Protein AF-A0A835SBK9-F1 (afdb_monomer)

Sequence (233 aa):
MPTTASAAAAPVEAVPQEHPAHPPPFVVDDHWLPPNAKALVFDCDGTLLDSMCIHLEAWKATADKFGIQINAAGMVELAGKPVHELLDIFAARSGVEVTPELRQDFFNTKSKYYLDHAREVEVIDEVVEIVKTGAARGLPMAVASGGTRKHVMEGLTSTNLLSYFKAIVCGEDVPNGKPAPDAFLRAAEQLGVAPGDCVGYEDAALGMQAIRNAGYLAAVDVTQLPAYPHLKD

Solvent-accessible surface area (backbone atoms only — not comparable to full-atom values): 13334 Å² total; per-residue (Å²): 136,84,85,83,82,84,82,81,79,78,84,81,82,79,77,82,79,79,74,80,73,77,78,80,78,85,76,82,44,62,88,81,52,48,87,79,54,59,29,42,35,30,29,42,78,55,35,46,27,56,35,56,68,52,54,52,47,22,48,50,62,38,27,60,77,71,64,28,63,80,52,71,67,58,54,62,76,48,59,88,57,56,70,69,59,51,50,54,54,33,20,55,77,47,75,45,84,81,45,75,64,54,50,51,53,46,53,52,47,28,51,49,47,41,63,76,45,30,77,74,43,45,65,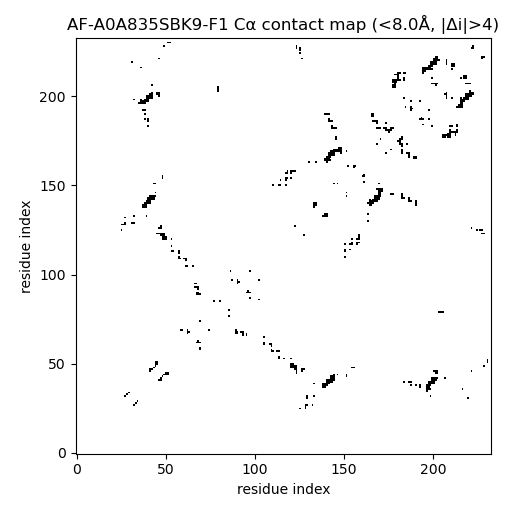32,65,69,50,48,50,45,52,52,52,37,51,75,72,67,38,52,27,24,32,34,30,78,48,52,59,69,57,54,53,45,43,26,52,64,62,68,50,50,86,68,42,83,37,80,32,27,37,84,78,36,96,45,61,67,48,42,26,47,38,53,46,53,30,27,57,71,69,72,46,60,40,61,36,23,35,28,38,23,62,48,72,46,48,42,43,9,30,54,68,39,44,33,62,40,62,43,61,50,68,75,42,95,81,50,88,70,89,78,132

Secondary structure (DSSP, 8-state):
----PPPPPPP-PPPP--PPPSPPPP---TTTS-TT--EEEE-SBTTTEE-HHHHHHHHHHHHHHTT----HHHHHHTTTS-HHHHHHHHHHHTT----HHHHHHHHHHHHHHHHHTTTSPEE-HHHHHHHHHHHHTT--EEEE-SS-HHHHHHHHHHTT-GGG-SEEE-GGG-SS-TTSSHHHHHHHHHHT--GGGEEEEESSHHHHHHHHHTT-SEEEEGGGSTTPPPPP-

Radius of gyration: 23.5 Å; Cα contacts (8 Å, |Δi|>4): 348; chains: 1; bounding box: 96×36×54 Å

Nearest PDB structures (foldseek):
  7oct-assembly1_A  TM=8.457E-01  e=1.444E-14  Acinetobacter baumannii ATCC 19606 = CIP 70.34 = JCM 6841
  7ocq-assembly1_A  TM=8.249E-01  e=7.968E-15  Acinetobacter baumannii ATCC 19606 = CIP 70.34 = JCM 6841
  7ocn-assembly1_A  TM=8.317E-01  e=1.558E-13  Acinetobacter baumannii ATCC 19606 = CIP 70.34 = JCM 6841
  7ocs-assembly1_D  TM=8.419E-01  e=2.661E-13  Acinetobacter baumannii ATCC 19606 = CIP 70.34 = JCM 6841
  7ocr-assembly1_A  TM=7.886E-01  e=3.969E-14  Acinetobacter baumannii ATCC 19606 = CIP 70.34 = JCM 6841

Organism: Chlamydomonas incerta (NCBI:txid51695)

pLDDT: mean 88.26, std 16.26, range [41.69, 98.94]

Structure (mmCIF, N/CA/C/O backbone):
data_AF-A0A835SBK9-F1
#
_entry.id   AF-A0A835SBK9-F1
#
loop_
_atom_site.group_PDB
_atom_site.id
_atom_site.type_symbol
_atom_site.label_atom_id
_atom_site.label_alt_id
_atom_site.label_comp_id
_atom_site.label_asym_id
_atom_site.label_entity_id
_atom_site.label_seq_id
_atom_site.pdbx_PDB_ins_code
_atom_site.Cartn_x
_atom_site.Cartn_y
_atom_site.Cartn_z
_atom_site.occupancy
_atom_site.B_iso_or_equiv
_atom_site.auth_seq_id
_atom_site.auth_comp_id
_atom_site.auth_asym_id
_atom_site.auth_atom_id
_atom_site.pdbx_PDB_model_num
ATOM 1 N N . MET A 1 1 ? -78.123 -19.342 -25.760 1.00 45.31 1 MET A N 1
ATOM 2 C CA . MET A 1 1 ? -76.964 -18.909 -24.952 1.00 45.31 1 MET A CA 1
ATOM 3 C C . MET A 1 1 ? -75.765 -19.705 -25.448 1.00 45.31 1 MET A C 1
ATOM 5 O O . MET A 1 1 ? -75.793 -20.916 -25.264 1.00 45.31 1 MET A O 1
ATOM 9 N N . PRO A 1 2 ? -74.812 -19.113 -26.184 1.00 43.09 2 PRO A N 1
ATOM 10 C CA . PRO A 1 2 ? -73.653 -19.843 -26.678 1.00 43.09 2 PRO A CA 1
ATOM 11 C C . PRO A 1 2 ? -72.572 -19.930 -25.592 1.00 43.09 2 PRO A C 1
ATOM 13 O O . PRO A 1 2 ? -72.333 -18.981 -24.850 1.00 43.09 2 PRO A O 1
ATOM 16 N N . THR A 1 3 ? -71.950 -21.098 -25.507 1.00 42.03 3 THR A N 1
ATOM 17 C CA . THR A 1 3 ? -70.856 -21.467 -24.610 1.00 42.03 3 THR A CA 1
ATOM 18 C C . THR A 1 3 ? -69.545 -20.869 -25.124 1.00 42.03 3 THR A C 1
ATOM 20 O O . THR A 1 3 ? -69.118 -21.173 -26.235 1.00 42.03 3 THR A O 1
ATOM 23 N N . THR A 1 4 ? -68.888 -20.022 -24.332 1.00 43.78 4 THR A N 1
ATOM 24 C CA . THR A 1 4 ? -67.543 -19.507 -24.622 1.00 43.78 4 THR A CA 1
ATOM 25 C C . THR A 1 4 ? -66.490 -20.512 -24.157 1.00 43.78 4 THR A C 1
ATOM 27 O O . THR A 1 4 ? -66.300 -20.696 -22.955 1.00 43.78 4 THR A O 1
ATOM 30 N N . ALA A 1 5 ? -65.802 -21.156 -25.101 1.00 44.50 5 ALA A N 1
ATOM 31 C CA . ALA A 1 5 ? -64.578 -21.905 -24.835 1.00 44.50 5 ALA A CA 1
ATOM 32 C C . ALA A 1 5 ? -63.386 -20.932 -24.815 1.00 44.50 5 ALA A C 1
ATOM 34 O O . ALA A 1 5 ? -63.142 -20.222 -25.789 1.00 44.50 5 ALA A O 1
ATOM 35 N N . SER A 1 6 ? -62.676 -20.887 -23.688 1.00 43.50 6 SER A N 1
ATOM 36 C CA . SER A 1 6 ? -61.434 -20.131 -23.508 1.00 43.50 6 SER A CA 1
ATOM 37 C C . SER A 1 6 ? -60.274 -20.898 -24.147 1.00 43.50 6 SER A C 1
ATOM 39 O O . SER A 1 6 ? -60.041 -22.057 -23.803 1.00 43.50 6 SER A O 1
ATOM 41 N N . ALA A 1 7 ? -59.564 -20.272 -25.086 1.00 45.34 7 ALA A N 1
ATOM 42 C CA . ALA A 1 7 ? -58.338 -20.813 -25.660 1.00 45.34 7 ALA A CA 1
ATOM 43 C C . ALA A 1 7 ? -57.160 -20.507 -24.721 1.00 45.34 7 ALA A C 1
ATOM 45 O O . ALA A 1 7 ? -56.846 -19.344 -24.470 1.00 45.34 7 ALA A O 1
ATOM 46 N N . ALA A 1 8 ? -56.517 -21.550 -24.195 1.00 45.03 8 ALA A N 1
ATOM 47 C CA . ALA A 1 8 ? -55.280 -21.425 -23.433 1.00 45.03 8 ALA A CA 1
ATOM 48 C C . ALA A 1 8 ? -54.116 -21.087 -24.380 1.00 45.03 8 ALA A C 1
ATOM 50 O O . ALA A 1 8 ? -53.898 -21.782 -25.374 1.00 45.03 8 ALA A O 1
ATOM 51 N N . ALA A 1 9 ? -53.378 -20.018 -24.075 1.00 47.16 9 ALA A N 1
ATOM 52 C CA . ALA A 1 9 ? -52.149 -19.661 -24.773 1.00 47.16 9 ALA A CA 1
ATOM 53 C C . ALA A 1 9 ? -51.034 -20.668 -24.438 1.00 47.16 9 ALA A C 1
ATOM 55 O O . ALA A 1 9 ? -50.862 -21.048 -23.279 1.00 47.16 9 ALA A O 1
ATOM 56 N N . ALA A 1 10 ? -50.289 -21.098 -25.458 1.00 45.28 10 ALA A N 1
ATOM 57 C CA . ALA A 1 10 ? -49.117 -21.956 -25.303 1.00 45.28 10 ALA A CA 1
ATOM 58 C C . ALA A 1 10 ? -47.978 -21.209 -24.574 1.00 45.28 10 ALA A C 1
ATOM 60 O O . ALA A 1 10 ? -47.868 -19.988 -24.722 1.00 45.28 10 ALA A O 1
ATOM 61 N N . PRO A 1 11 ? -47.128 -21.907 -23.798 1.00 42.50 11 PRO A N 1
ATOM 62 C CA . PRO A 1 11 ? -46.027 -21.270 -23.095 1.00 42.50 11 PRO A CA 1
ATOM 63 C C . PRO A 1 11 ? -44.951 -20.815 -24.085 1.00 42.50 11 PRO A C 1
ATOM 65 O O . PRO A 1 11 ? -44.583 -21.542 -25.006 1.00 42.50 11 PRO A O 1
ATOM 68 N N . VAL A 1 12 ? -44.460 -19.595 -23.881 1.00 51.09 12 VAL A N 1
ATOM 69 C CA . VAL A 1 12 ? -43.324 -19.025 -24.609 1.00 51.09 12 VAL A CA 1
ATOM 70 C C . VAL A 1 12 ? -42.064 -19.747 -24.130 1.00 51.09 12 VAL A C 1
ATOM 72 O O . VAL A 1 12 ? -41.718 -19.655 -22.953 1.00 51.09 12 VAL A O 1
ATOM 75 N N . GLU A 1 13 ? -41.404 -20.496 -25.014 1.00 46.62 13 GLU A N 1
ATOM 76 C CA . GLU A 1 13 ? -40.096 -21.089 -24.721 1.00 46.62 13 GLU A CA 1
ATOM 77 C C . GLU A 1 13 ? -39.069 -19.975 -24.487 1.00 46.62 13 GLU A C 1
ATOM 79 O O . GLU A 1 13 ? -38.901 -19.070 -25.307 1.00 46.62 13 GLU A O 1
ATOM 84 N N . ALA A 1 14 ? -38.399 -20.030 -23.335 1.00 46.59 14 ALA A N 1
ATOM 85 C CA . ALA A 1 14 ? -37.324 -19.113 -23.002 1.00 46.59 14 ALA A CA 1
ATOM 86 C C . ALA A 1 14 ? -36.113 -19.399 -23.899 1.00 46.59 14 ALA A C 1
ATOM 88 O O . ALA A 1 14 ? -35.553 -20.494 -23.876 1.00 46.59 14 ALA A O 1
ATOM 89 N N . VAL A 1 15 ? -35.705 -18.395 -24.674 1.00 43.78 15 VAL A N 1
ATOM 90 C CA . VAL A 1 15 ? -34.431 -18.400 -25.398 1.00 43.78 15 VAL A CA 1
ATOM 91 C C . VAL A 1 15 ? -33.304 -18.393 -24.356 1.00 43.78 15 VAL A C 1
ATOM 93 O O . VAL A 1 15 ? -33.305 -17.501 -23.503 1.00 43.78 15 VAL A O 1
ATOM 96 N N . PRO A 1 16 ? -32.354 -19.347 -24.379 1.00 41.69 16 PRO A N 1
ATOM 97 C CA . PRO A 1 16 ? -31.215 -19.317 -23.472 1.00 41.69 16 PRO A CA 1
ATOM 98 C C . PRO A 1 16 ? -30.416 -18.035 -23.715 1.00 41.69 16 PRO A C 1
ATOM 100 O O . PRO A 1 16 ? -29.960 -17.788 -24.830 1.00 41.69 16 PRO A O 1
ATOM 103 N N . GLN A 1 17 ? -30.262 -17.204 -22.684 1.00 45.91 17 GLN A N 1
ATOM 104 C CA . GLN A 1 17 ? -29.301 -16.110 -22.728 1.00 45.91 17 GLN A CA 1
ATOM 105 C C . GLN A 1 17 ? -27.902 -16.723 -22.656 1.00 45.91 17 GLN A C 1
ATOM 107 O O . GLN A 1 17 ? -27.485 -17.218 -21.610 1.00 45.91 17 GLN A O 1
ATOM 112 N N . GLU A 1 18 ? -27.186 -16.716 -23.776 1.00 42.59 18 GLU A N 1
ATOM 113 C CA . GLU A 1 18 ? -25.747 -16.948 -23.768 1.00 42.59 18 GLU A CA 1
ATOM 114 C C . GLU A 1 18 ? -25.092 -15.812 -22.973 1.00 42.59 18 GLU A C 1
ATOM 116 O O . GLU A 1 18 ? -25.065 -14.657 -23.402 1.00 42.59 18 GLU A O 1
ATOM 121 N N . HIS A 1 19 ? -24.596 -16.132 -21.779 1.00 43.56 19 HIS A N 1
ATOM 122 C CA . HIS A 1 19 ? -23.657 -15.271 -21.078 1.00 43.56 19 HIS A CA 1
ATOM 123 C C . HIS A 1 19 ? -22.348 -15.283 -21.876 1.00 43.56 19 HIS A C 1
ATOM 125 O O . HIS A 1 19 ? -21.793 -16.369 -22.078 1.00 43.56 19 HIS A O 1
ATOM 131 N N . PRO A 1 20 ? -21.839 -14.134 -22.355 1.00 44.56 20 PRO A N 1
ATOM 132 C CA . PRO A 1 20 ? -20.550 -14.124 -23.019 1.00 44.56 20 PRO A CA 1
ATOM 133 C C . PRO A 1 20 ? -19.484 -14.627 -22.041 1.00 44.56 20 PRO A C 1
ATOM 135 O O . PRO A 1 20 ? -19.449 -14.231 -20.873 1.00 44.56 20 PRO A O 1
ATOM 138 N N . ALA A 1 21 ? -18.648 -15.537 -22.543 1.00 55.41 21 ALA A N 1
ATOM 139 C CA . ALA A 1 21 ? -17.434 -15.999 -21.892 1.00 55.41 21 ALA A CA 1
ATOM 140 C C . ALA A 1 21 ? -16.599 -14.800 -21.412 1.00 55.41 21 ALA A C 1
ATOM 142 O O . ALA A 1 21 ? -16.644 -13.740 -22.034 1.00 55.41 21 ALA A O 1
ATOM 143 N N . HIS A 1 22 ? -15.890 -15.006 -20.299 1.00 49.59 22 HIS A N 1
ATOM 144 C CA . HIS A 1 22 ? -15.003 -14.079 -19.591 1.00 49.59 22 HIS A CA 1
ATOM 145 C C . HIS A 1 22 ? -14.511 -12.874 -20.419 1.00 49.59 22 HIS A C 1
ATOM 147 O O . HIS A 1 22 ? -14.061 -13.071 -21.553 1.00 49.59 22 HIS A O 1
ATOM 153 N N . PRO A 1 23 ? -14.535 -11.644 -19.862 1.00 57.28 23 PRO A N 1
ATOM 154 C CA . PRO A 1 23 ? -13.952 -10.487 -20.536 1.00 57.28 23 PRO A CA 1
ATOM 155 C C . PRO A 1 23 ? -12.509 -10.796 -20.975 1.00 57.28 23 PRO A C 1
ATOM 157 O O . PRO A 1 23 ? -11.838 -11.614 -20.333 1.00 57.28 23 PRO A O 1
ATOM 160 N N . PRO A 1 24 ? -12.029 -10.195 -22.080 1.00 61.12 24 PRO A N 1
ATOM 161 C CA . PRO A 1 24 ? -10.661 -10.414 -22.532 1.00 61.12 24 PRO A CA 1
ATOM 162 C C . PRO A 1 24 ? -9.678 -10.112 -21.390 1.00 61.12 24 PRO A C 1
ATOM 164 O O . PRO A 1 24 ? -9.934 -9.195 -20.606 1.00 61.12 24 PRO A O 1
ATOM 167 N N . PRO A 1 25 ? -8.574 -10.872 -21.282 1.00 75.50 25 PRO A N 1
ATOM 168 C CA . PRO A 1 25 ? -7.605 -10.667 -20.217 1.00 75.50 25 PRO A CA 1
ATOM 169 C C . PRO A 1 25 ? -7.059 -9.241 -20.280 1.00 75.50 25 PRO A C 1
ATOM 171 O O . PRO A 1 25 ? -6.782 -8.727 -21.367 1.00 75.50 25 PRO A O 1
ATOM 174 N N . PHE A 1 26 ? -6.915 -8.614 -19.114 1.00 89.81 26 PHE A N 1
ATOM 175 C CA . PHE A 1 26 ? -6.291 -7.305 -18.981 1.00 89.81 26 PHE A CA 1
ATOM 176 C C . PHE A 1 26 ? -4.894 -7.319 -19.614 1.00 89.81 26 PHE A C 1
ATOM 178 O O . PHE A 1 26 ? -4.093 -8.223 -19.372 1.00 89.81 26 PHE A O 1
ATOM 185 N N . VAL A 1 27 ? -4.617 -6.327 -20.462 1.00 91.75 27 VAL A N 1
ATOM 186 C CA . VAL A 1 27 ? -3.338 -6.195 -21.164 1.00 91.75 27 VAL A CA 1
ATOM 187 C C . VAL A 1 27 ? -2.572 -5.029 -20.562 1.00 91.75 27 VAL A C 1
ATOM 189 O O . VAL A 1 27 ? -3.019 -3.886 -20.621 1.00 91.75 27 VAL A O 1
ATOM 192 N N . VAL A 1 28 ? -1.389 -5.323 -20.024 1.00 95.88 28 VAL A N 1
ATOM 193 C CA . VAL A 1 28 ? -0.459 -4.308 -19.525 1.00 95.88 28 VAL A CA 1
ATOM 194 C C . VAL A 1 28 ? 0.198 -3.612 -20.717 1.00 95.88 28 VAL A C 1
ATOM 196 O O . VAL A 1 28 ? 1.010 -4.212 -21.423 1.00 95.88 28 VAL A O 1
ATOM 199 N N . ASP A 1 29 ? -0.151 -2.350 -20.940 1.00 95.25 29 ASP A N 1
ATOM 200 C CA . ASP A 1 29 ? 0.457 -1.487 -21.952 1.00 95.25 29 ASP A CA 1
ATOM 201 C C . ASP A 1 29 ? 1.397 -0.434 -21.324 1.00 95.25 29 ASP A C 1
ATOM 203 O O . ASP A 1 29 ? 1.646 -0.418 -20.113 1.00 95.25 29 ASP A O 1
ATOM 207 N N . ASP A 1 30 ? 1.928 0.461 -22.161 1.00 95.94 30 ASP A N 1
ATOM 208 C CA . ASP A 1 30 ? 2.869 1.510 -21.752 1.00 95.94 30 ASP A CA 1
ATOM 209 C C . ASP A 1 30 ? 2.264 2.535 -20.772 1.00 95.94 30 ASP A C 1
ATOM 211 O O . ASP A 1 30 ? 3.018 3.265 -20.122 1.00 95.94 30 ASP A O 1
ATOM 215 N N . HIS A 1 31 ? 0.931 2.609 -20.649 1.00 94.44 31 HIS A N 1
ATOM 216 C CA . HIS A 1 31 ? 0.272 3.461 -19.659 1.00 94.44 31 HIS A CA 1
ATOM 217 C C . HIS A 1 31 ? 0.462 2.902 -18.247 1.00 94.44 31 HIS A C 1
ATOM 219 O O . HIS A 1 31 ? 0.828 3.641 -17.332 1.00 94.44 31 HIS A O 1
ATOM 225 N N . TRP A 1 32 ? 0.263 1.592 -18.086 1.00 97.06 32 TRP A N 1
ATOM 226 C CA . TRP A 1 32 ? 0.379 0.897 -16.802 1.00 97.06 32 TRP A CA 1
ATOM 227 C C . TRP A 1 32 ? 1.822 0.548 -16.449 1.00 97.06 32 TRP A C 1
ATOM 229 O O . TRP A 1 32 ? 2.179 0.474 -15.271 1.00 97.06 32 TRP A O 1
ATOM 239 N N . LEU A 1 33 ? 2.665 0.329 -17.458 1.00 98.19 33 LEU A N 1
ATOM 240 C CA . LEU A 1 33 ? 4.059 -0.043 -17.272 1.00 98.19 33 LEU A CA 1
ATOM 241 C C . LEU A 1 33 ? 4.956 0.572 -18.363 1.00 98.19 33 LEU A C 1
ATOM 243 O O . LEU A 1 33 ? 5.295 -0.094 -19.345 1.00 98.19 33 LEU A O 1
ATOM 247 N N . PRO A 1 34 ? 5.423 1.818 -18.166 1.00 97.94 34 PRO A N 1
ATOM 248 C CA . PRO A 1 34 ? 6.291 2.506 -19.113 1.00 97.94 34 PRO A CA 1
ATOM 249 C C . PRO A 1 34 ? 7.507 1.672 -19.571 1.00 97.94 34 PRO A C 1
ATOM 251 O O . PRO A 1 34 ? 8.156 0.978 -18.769 1.00 97.94 34 PRO A O 1
ATOM 254 N N . PRO A 1 35 ? 7.898 1.751 -20.854 1.00 97.38 35 PRO A N 1
ATOM 255 C CA . PRO A 1 35 ? 8.991 0.944 -21.398 1.00 97.38 35 PRO A CA 1
ATOM 256 C C . PRO A 1 35 ? 10.359 1.312 -20.803 1.00 97.38 35 PRO A C 1
ATOM 258 O O . PRO A 1 35 ? 11.248 0.467 -20.734 1.00 97.38 35 PRO A O 1
ATOM 261 N N . ASN A 1 36 ? 10.529 2.542 -20.312 1.00 97.88 36 ASN A N 1
ATOM 262 C CA . ASN A 1 36 ? 11.754 3.024 -19.668 1.00 97.88 36 ASN A CA 1
ATOM 263 C C . ASN A 1 36 ? 11.784 2.840 -18.138 1.00 97.88 36 ASN A C 1
ATOM 265 O O . ASN A 1 36 ? 12.763 3.250 -17.515 1.00 97.88 36 ASN A O 1
ATOM 269 N N . ALA A 1 37 ? 10.754 2.237 -17.531 1.00 98.50 37 ALA A N 1
ATOM 270 C CA . ALA A 1 37 ? 10.756 1.917 -16.104 1.00 98.50 37 ALA A CA 1
ATOM 271 C C . ALA A 1 37 ? 11.905 0.956 -15.754 1.00 98.50 37 ALA A C 1
ATOM 273 O O . ALA A 1 37 ? 12.135 -0.029 -16.464 1.00 98.50 37 ALA A O 1
ATOM 274 N N . LYS A 1 38 ? 12.602 1.225 -14.642 1.00 98.75 38 LYS A N 1
ATOM 275 C CA . LYS A 1 38 ? 13.693 0.376 -14.126 1.00 98.75 38 LYS A CA 1
ATOM 276 C C . LYS A 1 38 ? 13.374 -0.291 -12.792 1.00 98.75 38 LYS A C 1
ATOM 278 O O . LYS A 1 38 ? 14.118 -1.174 -12.385 1.00 98.75 38 LYS A O 1
ATOM 283 N N . ALA A 1 39 ? 12.306 0.122 -12.117 1.00 98.88 39 ALA A N 1
ATOM 284 C CA . ALA A 1 39 ? 11.809 -0.494 -10.892 1.00 98.88 39 ALA A CA 1
ATOM 285 C C . ALA A 1 39 ? 10.322 -0.202 -10.704 1.00 98.88 39 ALA A C 1
ATOM 287 O O . ALA A 1 39 ? 9.835 0.836 -11.156 1.00 98.88 39 ALA A O 1
ATOM 288 N N . LEU A 1 40 ? 9.633 -1.094 -9.994 1.00 98.94 40 LEU A N 1
ATOM 289 C CA . LEU A 1 40 ? 8.222 -0.941 -9.642 1.00 98.94 40 LEU A CA 1
ATOM 290 C C . LEU A 1 40 ? 8.060 -0.954 -8.124 1.00 98.94 40 LEU A C 1
ATOM 292 O O . LEU A 1 40 ? 8.662 -1.781 -7.438 1.00 98.94 40 LEU A O 1
ATOM 296 N N . VAL A 1 41 ? 7.251 -0.045 -7.592 1.00 98.94 41 VAL A N 1
ATOM 297 C CA . VAL A 1 41 ? 6.946 0.006 -6.162 1.00 98.94 41 VAL A CA 1
ATOM 298 C C . VAL A 1 41 ? 5.446 0.091 -5.973 1.00 98.94 41 VAL A C 1
ATOM 300 O O . VAL A 1 41 ? 4.794 0.984 -6.503 1.00 98.94 41 VAL A O 1
ATOM 303 N N . PHE A 1 42 ? 4.904 -0.836 -5.203 1.00 98.88 42 PHE A N 1
ATOM 304 C CA . PHE A 1 42 ? 3.469 -0.969 -5.007 1.00 98.88 42 PHE A CA 1
ATOM 305 C C . PHE A 1 42 ? 3.116 -0.625 -3.563 1.00 98.88 42 PHE A C 1
ATOM 307 O O . PHE A 1 42 ? 3.840 -1.011 -2.643 1.00 98.88 42 PHE A O 1
ATOM 314 N N . ASP A 1 43 ? 2.003 0.068 -3.338 1.00 98.50 43 ASP A N 1
ATOM 315 C CA . ASP A 1 43 ? 1.308 -0.090 -2.060 1.00 98.50 43 ASP A CA 1
ATOM 316 C C . ASP A 1 43 ? 0.750 -1.528 -1.917 1.00 98.50 43 ASP A C 1
ATOM 318 O O . ASP A 1 43 ? 0.878 -2.352 -2.823 1.00 98.50 43 ASP A O 1
ATOM 322 N N . CYS A 1 44 ? 0.209 -1.878 -0.750 1.00 97.31 44 CYS A N 1
ATOM 323 C CA . CYS A 1 44 ? -0.222 -3.226 -0.413 1.00 97.31 44 CYS A CA 1
ATOM 324 C C . CYS A 1 44 ? -1.747 -3.337 -0.287 1.00 97.31 44 CYS A C 1
ATOM 326 O O . CYS A 1 44 ? -2.367 -4.008 -1.107 1.00 97.31 44 CYS A O 1
ATOM 328 N N . ASP A 1 45 ? -2.340 -2.724 0.740 1.00 94.31 45 ASP A N 1
ATOM 329 C CA . ASP A 1 45 ? -3.767 -2.849 1.059 1.00 94.31 45 ASP A CA 1
ATOM 330 C C . ASP A 1 45 ? -4.586 -1.943 0.134 1.00 94.31 45 ASP A C 1
ATOM 332 O O . ASP A 1 45 ? -4.363 -0.743 0.126 1.00 94.31 45 ASP A O 1
ATOM 336 N N . GLY A 1 46 ? -5.517 -2.503 -0.638 1.00 93.25 46 GLY A N 1
ATOM 337 C CA . GLY A 1 46 ? -6.230 -1.764 -1.687 1.00 93.25 46 GLY A CA 1
ATOM 338 C C . GLY A 1 46 ? -5.445 -1.663 -2.997 1.00 93.25 46 GLY A C 1
ATOM 339 O O . GLY A 1 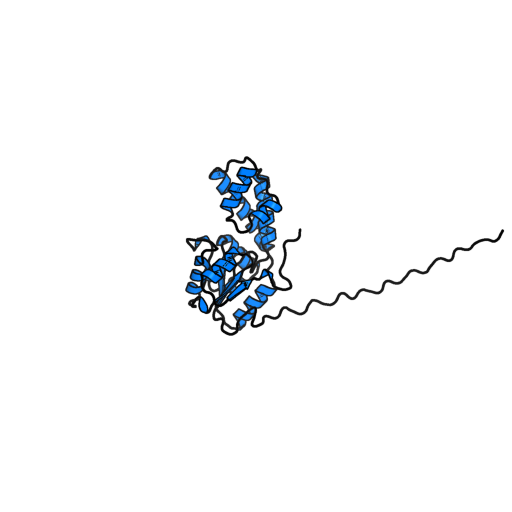46 ? -6.023 -1.376 -4.028 1.00 93.25 46 GLY A O 1
ATOM 340 N N . THR A 1 47 ? -4.149 -1.979 -3.019 1.00 97.38 47 THR A N 1
ATOM 341 C CA . THR A 1 47 ? -3.353 -1.939 -4.257 1.00 97.38 47 THR A CA 1
ATOM 342 C C . THR A 1 47 ? -2.991 -3.327 -4.778 1.00 97.38 47 THR A C 1
ATOM 344 O O . THR A 1 47 ? -3.381 -3.702 -5.878 1.00 97.38 47 THR A O 1
ATOM 347 N N . LEU A 1 48 ? -2.235 -4.116 -4.015 1.00 98.19 48 LEU A N 1
ATOM 348 C CA . LEU A 1 48 ? -1.928 -5.507 -4.381 1.00 98.19 48 LEU A CA 1
ATOM 349 C C . LEU A 1 48 ? -3.024 -6.460 -3.904 1.00 98.19 48 LEU A C 1
ATOM 351 O O . LEU A 1 48 ? -3.310 -7.468 -4.551 1.00 98.19 48 LEU A O 1
ATOM 355 N N . LEU A 1 49 ? -3.591 -6.143 -2.744 1.00 96.75 49 LEU A N 1
ATOM 356 C CA . LEU A 1 49 ? -4.515 -6.976 -1.998 1.00 96.75 49 LEU A CA 1
ATOM 357 C C . LEU A 1 49 ? -5.891 -6.312 -1.976 1.00 96.75 49 LEU A C 1
ATOM 359 O O . LEU A 1 49 ? -6.001 -5.159 -1.556 1.00 96.75 49 LEU A O 1
ATOM 363 N N . ASP A 1 50 ? -6.940 -7.051 -2.332 1.00 94.56 50 ASP A N 1
ATOM 364 C CA . ASP A 1 50 ? -8.323 -6.618 -2.115 1.00 94.56 50 ASP A CA 1
ATOM 365 C C . ASP A 1 50 ? -8.704 -6.830 -0.639 1.00 94.56 50 ASP A C 1
ATOM 367 O O . ASP A 1 50 ? -9.430 -7.744 -0.252 1.00 94.56 50 ASP A O 1
ATOM 371 N N . SER A 1 51 ? -8.102 -6.021 0.234 1.00 92.12 51 SER A N 1
ATOM 372 C CA . SER A 1 51 ? -8.186 -6.173 1.691 1.00 92.12 51 SER A CA 1
ATOM 373 C C . SER A 1 51 ? -9.051 -5.107 2.369 1.00 92.12 51 SER A C 1
ATOM 375 O O . SER A 1 51 ? -9.242 -5.139 3.591 1.00 92.12 51 SER A O 1
ATOM 377 N N . MET A 1 52 ? -9.602 -4.156 1.608 1.00 88.56 52 MET A N 1
ATOM 378 C CA . MET A 1 52 ? -10.326 -3.010 2.167 1.00 88.56 52 MET A CA 1
ATOM 379 C C . MET A 1 52 ? -11.625 -3.421 2.869 1.00 88.56 52 MET A C 1
ATOM 381 O O . MET A 1 52 ? -11.942 -2.873 3.930 1.00 88.56 52 MET A O 1
ATOM 385 N N . CYS A 1 53 ? -12.326 -4.436 2.353 1.00 85.81 53 CYS A N 1
ATOM 386 C CA . CYS A 1 53 ? -13.487 -5.036 3.018 1.00 85.81 53 CYS A CA 1
ATOM 387 C C . CYS A 1 53 ? -13.118 -5.591 4.403 1.00 85.81 53 CYS A C 1
ATOM 389 O O . CYS A 1 53 ? -13.766 -5.258 5.396 1.00 85.81 53 CYS A O 1
ATOM 391 N N . ILE A 1 54 ? -12.020 -6.346 4.497 1.00 89.75 54 ILE A N 1
ATOM 392 C CA . ILE A 1 54 ? -11.551 -6.939 5.758 1.00 89.75 54 ILE A CA 1
ATOM 393 C C . ILE A 1 54 ? -11.153 -5.845 6.755 1.00 89.75 54 ILE A C 1
ATOM 395 O O . ILE A 1 54 ? -11.469 -5.938 7.942 1.00 89.75 54 ILE A O 1
ATOM 399 N N . HIS A 1 55 ? -10.501 -4.767 6.305 1.00 88.62 55 HIS A N 1
ATOM 400 C CA . HIS A 1 55 ? -10.191 -3.632 7.183 1.00 88.62 55 HIS A CA 1
ATOM 401 C C . HIS A 1 55 ? -11.444 -2.931 7.704 1.00 88.62 55 HIS A C 1
ATOM 403 O O . HIS A 1 55 ? -11.467 -2.534 8.874 1.00 88.62 55 HIS A O 1
ATOM 409 N N . LEU A 1 56 ? -12.470 -2.773 6.865 1.00 86.00 56 LEU A N 1
ATOM 410 C CA . LEU A 1 56 ? -13.744 -2.173 7.254 1.00 86.00 56 LEU A CA 1
ATOM 411 C C . LEU A 1 56 ? -14.483 -3.045 8.275 1.00 86.00 56 LEU A C 1
ATOM 413 O O . LEU A 1 56 ? -14.983 -2.528 9.275 1.00 86.00 56 LEU A O 1
ATOM 417 N N . GLU A 1 57 ? -14.527 -4.356 8.062 1.00 89.00 57 GLU A N 1
ATOM 418 C CA . GLU A 1 57 ? -15.112 -5.303 9.011 1.00 89.00 57 GLU A CA 1
ATOM 419 C C . GLU A 1 57 ? -14.344 -5.345 10.331 1.00 89.00 57 GLU A C 1
ATOM 421 O O . GLU A 1 57 ? -14.955 -5.256 11.396 1.00 89.00 57 GLU A O 1
ATOM 426 N N . ALA A 1 58 ? -13.008 -5.367 10.277 1.00 90.38 58 ALA A N 1
ATOM 427 C CA . ALA A 1 58 ? -12.161 -5.291 11.462 1.00 90.38 58 ALA A CA 1
ATOM 428 C C . ALA A 1 58 ? -12.457 -4.025 12.275 1.00 90.38 58 ALA A C 1
ATOM 430 O O . ALA A 1 58 ? -12.514 -4.073 13.505 1.00 90.38 58 ALA A O 1
ATOM 431 N N . TRP A 1 59 ? -12.661 -2.890 11.598 1.00 89.31 59 TRP A N 1
ATOM 432 C CA . TRP A 1 59 ? -13.075 -1.641 12.232 1.00 89.31 59 TRP A CA 1
ATOM 433 C C . TRP A 1 59 ? -14.441 -1.760 12.903 1.00 89.31 59 TRP A C 1
ATOM 435 O O . TRP A 1 59 ? -14.536 -1.440 14.085 1.00 89.31 59 TRP A O 1
ATOM 445 N N . LYS A 1 60 ? -15.467 -2.240 12.190 1.00 88.50 60 LYS A N 1
ATOM 446 C CA . LYS A 1 60 ? -16.834 -2.398 12.719 1.00 88.50 60 LYS A CA 1
ATOM 447 C C . LYS A 1 60 ? -16.858 -3.331 13.933 1.00 88.50 60 LYS A C 1
ATOM 449 O O . LYS A 1 60 ? -17.259 -2.914 15.014 1.00 88.50 60 LYS A O 1
ATOM 454 N N . ALA A 1 61 ? -16.318 -4.541 13.787 1.00 89.88 61 ALA A N 1
ATOM 455 C CA . ALA A 1 61 ? -16.287 -5.546 14.849 1.00 89.88 61 ALA A CA 1
ATOM 456 C C . ALA A 1 61 ? -15.512 -5.069 16.088 1.00 89.88 61 ALA A C 1
ATOM 458 O O . ALA A 1 61 ? -15.901 -5.344 17.226 1.00 89.88 61 A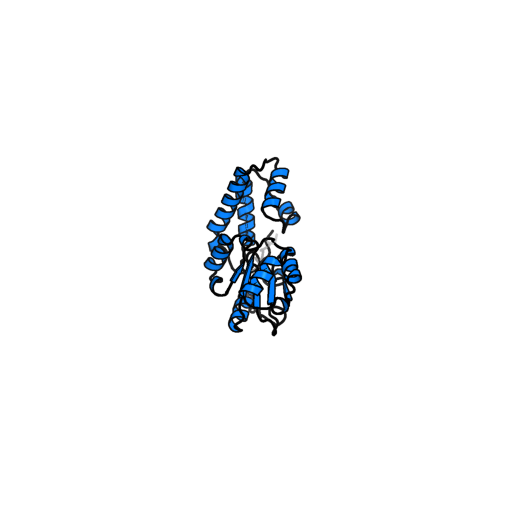LA A O 1
ATOM 459 N N . THR A 1 62 ? -14.415 -4.332 15.885 1.00 92.81 62 THR A N 1
ATOM 460 C CA . THR A 1 62 ? -13.654 -3.756 16.998 1.00 92.81 62 THR A CA 1
ATOM 461 C C . THR A 1 62 ? -14.432 -2.620 17.654 1.00 92.81 62 THR A C 1
ATOM 463 O O . THR A 1 62 ? -14.556 -2.596 18.873 1.00 92.81 62 THR A O 1
ATOM 466 N N . ALA A 1 63 ? -14.986 -1.693 16.877 1.00 91.69 63 ALA A N 1
ATOM 467 C CA . AL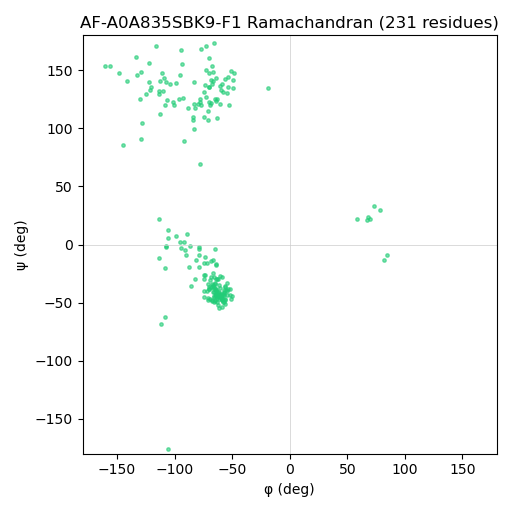A A 1 63 ? -15.707 -0.544 17.406 1.00 91.69 63 ALA A CA 1
ATOM 468 C C . ALA A 1 63 ? -16.930 -0.958 18.236 1.00 91.69 63 ALA A C 1
ATOM 470 O O . ALA A 1 63 ? -17.076 -0.480 19.363 1.00 91.69 63 ALA A O 1
ATOM 471 N N . ASP A 1 64 ? -17.702 -1.940 17.761 1.00 91.19 64 ASP A N 1
ATOM 472 C CA . ASP A 1 64 ? -18.833 -2.516 18.494 1.00 91.19 64 ASP A CA 1
ATOM 473 C C . ASP A 1 64 ? -18.409 -3.065 19.864 1.00 91.19 64 ASP A C 1
ATOM 475 O O . ASP A 1 64 ? -19.058 -2.799 20.878 1.00 91.19 64 ASP A O 1
ATOM 479 N N . LYS A 1 65 ? -17.269 -3.768 19.930 1.00 92.69 65 LYS A N 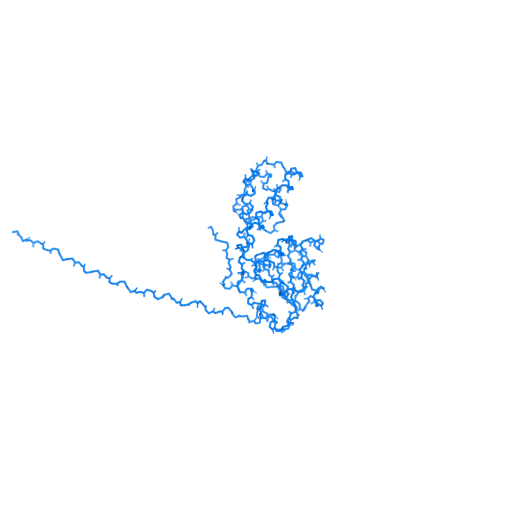1
ATOM 480 C CA . LYS A 1 65 ? -16.720 -4.309 21.185 1.00 92.69 65 LYS A CA 1
ATOM 481 C C . LYS A 1 65 ? -16.390 -3.218 22.211 1.00 92.69 65 LYS A C 1
ATOM 483 O O . LYS A 1 65 ? -16.529 -3.460 23.408 1.00 92.69 65 LYS A O 1
ATOM 488 N N . PHE A 1 66 ? -15.938 -2.046 21.764 1.00 93.06 66 PHE A N 1
ATOM 489 C CA . PHE A 1 66 ? -15.552 -0.931 22.640 1.00 93.06 66 PHE A CA 1
ATOM 490 C C . PHE A 1 66 ? -16.651 0.133 22.793 1.00 93.06 66 PHE A C 1
ATOM 492 O O . PHE A 1 66 ? -16.403 1.179 23.390 1.00 93.06 66 PHE A O 1
ATOM 499 N N . GLY A 1 67 ? -17.861 -0.112 22.277 1.00 93.00 67 GLY A N 1
ATOM 500 C CA . GLY A 1 67 ? -18.967 0.848 22.340 1.00 93.00 67 GLY A CA 1
ATOM 501 C C . GLY A 1 67 ? -18.738 2.110 21.501 1.00 93.00 67 GLY A C 1
ATOM 502 O O . GLY A 1 67 ? -19.359 3.140 21.755 1.00 93.00 67 GLY A O 1
ATOM 503 N N . ILE A 1 68 ? -17.849 2.046 20.509 1.00 93.19 68 ILE A N 1
ATOM 504 C CA . ILE A 1 68 ? -17.536 3.151 19.604 1.00 93.19 68 ILE A CA 1
ATOM 505 C C . ILE A 1 68 ? -18.423 3.017 18.370 1.00 93.19 68 ILE A C 1
ATOM 507 O O . ILE A 1 68 ? -18.452 1.983 17.714 1.00 93.19 68 ILE A O 1
ATOM 511 N N . GLN A 1 69 ? -19.156 4.073 18.042 1.00 87.81 69 GLN A N 1
ATOM 512 C CA . GLN A 1 69 ? -20.044 4.097 16.889 1.00 87.81 69 GLN A CA 1
ATOM 513 C C . GLN A 1 69 ? -19.278 4.556 15.646 1.00 87.81 69 GLN A C 1
ATOM 515 O O . GLN A 1 69 ? -18.805 5.693 15.570 1.00 87.81 69 GLN A O 1
ATOM 520 N N . ILE A 1 70 ? -19.196 3.676 14.648 1.00 81.94 70 ILE A N 1
ATOM 521 C CA . ILE A 1 70 ? -18.660 3.981 13.319 1.00 81.94 70 ILE A CA 1
ATOM 522 C C . ILE A 1 70 ? -19.799 3.887 12.310 1.00 81.94 70 ILE A C 1
ATOM 524 O O . ILE A 1 70 ? -20.541 2.910 12.285 1.00 81.94 70 ILE A O 1
ATOM 528 N N . ASN A 1 71 ? -19.931 4.898 11.454 1.00 74.94 71 ASN A N 1
ATOM 529 C CA . ASN A 1 71 ? -20.872 4.875 10.339 1.00 74.94 71 ASN A CA 1
ATOM 530 C C . ASN A 1 71 ? -20.138 5.082 9.008 1.00 74.94 71 ASN A C 1
ATOM 532 O O . ASN A 1 71 ? -19.044 5.648 8.969 1.00 74.94 71 ASN A O 1
ATOM 536 N N . ALA A 1 72 ? -20.746 4.606 7.918 1.00 69.88 72 ALA A N 1
ATOM 537 C CA . ALA A 1 72 ? -20.153 4.666 6.583 1.00 69.88 72 ALA A CA 1
ATOM 538 C C . ALA A 1 72 ? -19.815 6.108 6.168 1.00 69.88 72 ALA A C 1
ATOM 540 O O . ALA A 1 72 ? -18.722 6.361 5.673 1.00 69.88 72 ALA A O 1
ATOM 541 N N . ALA A 1 73 ? -20.699 7.067 6.465 1.00 73.00 73 ALA A N 1
ATOM 542 C CA . ALA A 1 73 ? -20.478 8.477 6.155 1.00 73.00 73 ALA A CA 1
ATOM 543 C C . ALA A 1 73 ? -19.210 9.038 6.824 1.00 73.00 73 ALA A C 1
ATOM 545 O O . ALA A 1 73 ? -18.434 9.729 6.177 1.00 73.00 73 ALA A O 1
ATOM 546 N N . GLY A 1 74 ? -18.963 8.702 8.092 1.00 73.50 74 GLY A N 1
ATOM 547 C CA . GLY A 1 74 ? -17.769 9.111 8.827 1.00 73.50 74 GLY A CA 1
ATOM 548 C C . GLY A 1 74 ? -16.503 8.410 8.339 1.00 73.50 74 GLY A C 1
ATOM 549 O O . GLY A 1 74 ? -15.442 9.023 8.325 1.00 73.50 74 GLY A O 1
ATOM 550 N N . MET A 1 75 ? -16.599 7.149 7.909 1.00 74.44 75 MET A N 1
ATOM 551 C CA . MET A 1 75 ? -15.463 6.440 7.303 1.00 74.44 75 MET A CA 1
ATOM 552 C C . MET A 1 75 ? -15.070 7.057 5.956 1.00 74.44 75 MET A C 1
ATOM 554 O O . MET A 1 75 ? -13.882 7.180 5.678 1.00 74.44 75 MET A O 1
ATOM 558 N N . VAL A 1 76 ? -16.048 7.498 5.157 1.00 71.56 76 VAL A N 1
ATOM 559 C CA . VAL A 1 76 ? -15.810 8.228 3.901 1.00 71.56 76 VAL A CA 1
ATOM 560 C C . VAL A 1 76 ? -15.256 9.630 4.171 1.00 71.56 76 VAL A C 1
ATOM 562 O O . VAL A 1 76 ? -14.262 10.019 3.568 1.00 71.56 76 VAL A O 1
ATOM 565 N N . GLU A 1 77 ? -15.857 10.378 5.104 1.00 71.62 77 GLU A N 1
ATOM 566 C CA . GLU A 1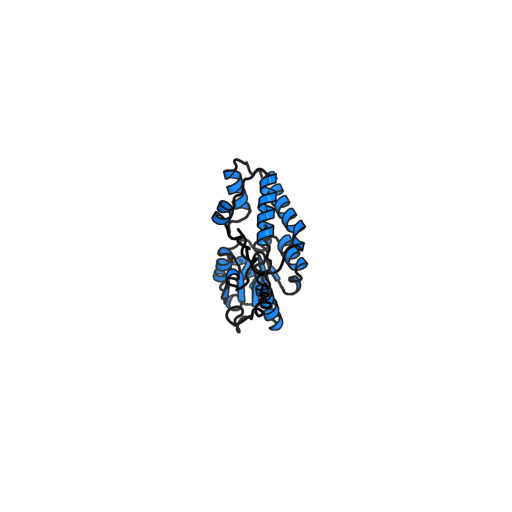 77 ? -15.423 11.731 5.502 1.00 71.62 77 GLU A CA 1
ATOM 567 C C . GLU A 1 77 ? -13.952 11.758 5.940 1.00 71.62 77 GLU A C 1
ATOM 569 O O . GLU A 1 77 ? -13.222 12.706 5.655 1.00 71.62 77 GLU A O 1
ATOM 574 N N . LEU A 1 78 ? -13.527 10.714 6.651 1.00 70.88 78 LEU A N 1
ATOM 575 C CA . LEU A 1 78 ? -12.212 10.626 7.272 1.00 70.88 78 LEU A CA 1
ATOM 576 C C . LEU A 1 78 ? -11.270 9.670 6.523 1.00 70.88 78 LEU A C 1
ATOM 578 O O . LEU A 1 78 ? -10.215 9.310 7.055 1.00 70.88 78 LEU A O 1
ATOM 582 N N . ALA A 1 79 ? -11.633 9.258 5.304 1.00 68.19 79 ALA A N 1
ATOM 583 C CA . ALA A 1 79 ? -10.821 8.372 4.482 1.00 68.19 79 ALA A CA 1
ATOM 584 C C . ALA A 1 79 ? -9.398 8.935 4.310 1.00 68.19 79 ALA A C 1
ATOM 586 O O . ALA A 1 79 ? -9.193 10.129 4.089 1.00 68.19 79 ALA A O 1
ATOM 587 N N . GLY A 1 80 ? -8.396 8.066 4.458 1.00 63.81 80 GLY A N 1
ATOM 588 C CA . GLY A 1 80 ? -6.980 8.436 4.406 1.00 63.81 80 GLY A CA 1
ATOM 589 C C . GLY A 1 80 ? -6.388 8.962 5.721 1.00 63.81 80 GLY A C 1
ATOM 590 O O . GLY A 1 80 ? -5.169 9.081 5.816 1.00 63.81 80 GLY A O 1
ATOM 591 N N . LYS A 1 81 ? -7.182 9.237 6.767 1.00 73.62 81 LYS A N 1
ATOM 592 C CA . LYS A 1 81 ? -6.612 9.587 8.078 1.00 73.62 81 LYS A CA 1
ATOM 593 C C . LYS A 1 81 ? -5.932 8.388 8.752 1.00 73.62 81 LYS A C 1
ATOM 595 O O . LYS A 1 81 ? -6.414 7.260 8.632 1.00 73.62 81 LYS A O 1
ATOM 600 N N . PRO A 1 82 ? -4.858 8.617 9.531 1.00 74.50 82 PRO A N 1
ATOM 601 C CA . PRO A 1 82 ? -4.245 7.570 10.336 1.00 74.50 82 PRO A CA 1
ATOM 602 C C . PRO A 1 82 ? -5.246 6.909 11.292 1.00 74.50 82 PRO A C 1
ATOM 604 O O . PRO A 1 82 ? -6.068 7.574 11.919 1.00 74.50 82 PRO A O 1
ATOM 607 N N . VAL A 1 83 ? -5.119 5.592 11.477 1.00 79.38 83 VAL A N 1
ATOM 608 C CA . VAL A 1 83 ? -6.019 4.779 12.321 1.00 79.38 83 VAL A CA 1
ATOM 609 C C . VAL A 1 83 ? -6.129 5.316 13.757 1.00 79.38 83 VAL A C 1
ATOM 611 O O . VAL A 1 83 ? -7.198 5.245 14.359 1.00 79.38 83 VAL A O 1
ATOM 614 N N . HIS A 1 84 ? -5.059 5.895 14.305 1.00 81.69 84 HIS A N 1
ATOM 615 C CA . HIS A 1 84 ? -5.095 6.481 15.644 1.00 81.69 84 HIS A CA 1
ATOM 616 C C . HIS A 1 84 ? -5.929 7.763 15.726 1.00 81.69 84 HIS A C 1
ATOM 618 O O . HIS A 1 84 ? -6.676 7.911 16.689 1.00 81.69 84 HIS A O 1
ATOM 624 N N . GLU A 1 85 ? -5.875 8.628 14.709 1.00 84.62 85 GLU A N 1
ATOM 625 C CA . GLU A 1 85 ? -6.750 9.801 14.628 1.00 84.62 85 GLU A CA 1
ATOM 626 C C . GLU A 1 85 ? -8.210 9.380 14.454 1.00 84.62 85 GLU A C 1
ATOM 628 O O . GLU A 1 85 ? -9.098 9.956 15.078 1.00 84.62 85 GLU A O 1
ATOM 633 N N . LEU A 1 86 ? -8.469 8.357 13.630 1.00 87.19 86 LEU A N 1
ATOM 634 C CA . LEU A 1 86 ? -9.820 7.826 13.434 1.00 87.19 86 LEU A CA 1
ATOM 635 C C . LEU A 1 86 ? -10.421 7.327 14.749 1.00 87.19 86 LEU A C 1
ATOM 637 O O . LEU A 1 86 ? -11.559 7.671 15.063 1.00 87.19 86 LEU A O 1
ATOM 641 N N . LEU A 1 87 ? -9.650 6.562 15.531 1.00 91.31 87 LEU A N 1
ATOM 642 C CA . LEU A 1 87 ? -10.077 6.101 16.851 1.00 91.31 87 LEU A CA 1
ATOM 643 C C . LEU A 1 87 ? -10.468 7.285 17.743 1.00 91.31 87 LEU A C 1
ATOM 645 O O . LEU A 1 87 ? -11.550 7.270 18.324 1.00 91.31 87 LEU A O 1
ATOM 649 N N . ASP A 1 88 ? -9.629 8.319 17.806 1.00 91.06 88 ASP A N 1
ATOM 650 C CA . ASP A 1 88 ? -9.871 9.490 18.654 1.00 91.06 88 ASP A CA 1
ATOM 651 C C . ASP A 1 88 ? -11.142 10.237 18.242 1.00 91.06 88 ASP A C 1
ATOM 653 O O . ASP A 1 88 ? -11.963 10.594 19.088 1.00 91.06 88 ASP A O 1
ATOM 657 N N . ILE A 1 89 ? -11.347 10.421 16.935 1.00 89.88 89 ILE A N 1
ATOM 658 C CA . ILE A 1 89 ? -12.524 11.106 16.396 1.00 89.88 89 ILE A CA 1
ATOM 659 C C . ILE A 1 89 ? -13.801 10.306 16.681 1.00 89.88 89 ILE A C 1
ATOM 661 O O . ILE A 1 89 ? -14.779 10.870 17.178 1.00 89.88 89 ILE A O 1
ATOM 665 N N . PHE A 1 90 ? -13.822 9.004 16.381 1.00 91.44 90 PHE A N 1
ATOM 666 C CA . PHE A 1 90 ? -15.020 8.183 16.581 1.00 91.44 90 PHE A CA 1
ATOM 667 C C . PHE A 1 90 ? -15.334 7.956 18.060 1.00 91.44 90 PHE A C 1
ATOM 669 O O . PHE A 1 90 ? -16.504 8.006 18.446 1.00 91.44 90 PHE A O 1
ATOM 676 N N . ALA A 1 91 ? -14.319 7.764 18.902 1.00 92.81 91 ALA A N 1
ATOM 677 C CA . ALA A 1 91 ? -14.513 7.632 20.340 1.00 92.81 91 ALA A CA 1
ATOM 678 C C . ALA A 1 91 ? -15.070 8.927 20.944 1.00 92.81 91 ALA A C 1
ATOM 680 O O . ALA A 1 91 ? -16.075 8.879 21.654 1.00 92.81 91 ALA A O 1
ATOM 681 N N . ALA A 1 92 ? -14.526 10.091 20.563 1.00 92.44 92 ALA A N 1
ATOM 682 C CA . ALA A 1 92 ? -15.054 11.387 20.988 1.00 92.44 92 ALA A CA 1
ATOM 683 C C . ALA A 1 92 ? -16.514 11.593 20.546 1.00 92.44 92 ALA A C 1
ATOM 685 O O . ALA A 1 92 ? -17.350 11.994 21.356 1.00 92.44 92 ALA A O 1
ATOM 686 N N . ARG A 1 93 ? -16.853 11.252 19.291 1.00 92.00 93 ARG A N 1
ATOM 687 C CA . ARG A 1 93 ? -18.240 11.281 18.775 1.00 92.00 93 ARG A CA 1
ATOM 688 C C . ARG A 1 93 ? -19.179 10.345 19.549 1.00 92.00 93 ARG A C 1
ATOM 690 O O . ARG A 1 93 ? -20.374 10.613 19.619 1.00 92.00 93 ARG A O 1
ATOM 697 N N . SER A 1 94 ? -18.640 9.277 20.131 1.00 92.69 94 SER A N 1
ATOM 698 C CA . SER A 1 94 ? -19.385 8.266 20.892 1.00 92.69 94 SER A CA 1
ATOM 699 C C . SER A 1 94 ? -19.413 8.530 22.402 1.00 92.69 94 SER A C 1
ATOM 701 O O . SER A 1 94 ? -20.035 7.769 23.136 1.00 92.69 94 SER A O 1
ATOM 703 N N . GLY A 1 95 ? -18.740 9.581 22.888 1.00 94.19 95 GLY A N 1
ATOM 704 C CA . GLY A 1 95 ? -18.595 9.840 24.324 1.00 94.19 95 GLY A CA 1
ATOM 705 C C . GLY A 1 95 ? -17.726 8.810 25.057 1.00 94.19 95 GLY A C 1
ATOM 706 O O . GLY A 1 95 ? -17.881 8.635 26.263 1.00 94.19 95 GLY A O 1
ATOM 707 N N . VAL A 1 96 ? -16.835 8.118 24.340 1.00 94.44 96 VAL A N 1
ATOM 708 C CA . VAL A 1 96 ? -15.910 7.119 24.888 1.00 94.44 96 VAL A CA 1
ATOM 709 C C . VAL A 1 96 ? -14.555 7.773 25.151 1.00 94.44 96 VAL A C 1
ATOM 711 O O . VAL A 1 96 ? -13.950 8.358 24.253 1.00 94.44 96 VAL A O 1
ATOM 714 N N . GLU A 1 97 ? -14.058 7.659 26.381 1.00 94.56 97 GLU A N 1
ATOM 715 C CA . GLU A 1 97 ? -12.706 8.095 26.737 1.00 94.56 97 GLU A CA 1
ATOM 716 C C . GLU A 1 97 ? -11.668 7.070 26.256 1.00 94.56 97 GLU A C 1
ATOM 718 O O . GLU A 1 97 ? -11.735 5.888 26.596 1.00 94.56 97 GLU A O 1
ATOM 723 N N . VAL A 1 98 ? -10.683 7.521 25.475 1.00 94.06 98 VAL A N 1
ATOM 724 C CA . VAL A 1 98 ? -9.606 6.664 24.957 1.00 94.06 98 VAL A CA 1
ATOM 725 C C . VAL A 1 98 ? -8.414 6.696 25.910 1.00 94.06 98 VAL A C 1
ATOM 727 O O . VAL A 1 98 ? -7.495 7.502 25.747 1.00 94.06 98 VAL A O 1
ATOM 730 N N . THR A 1 99 ? -8.407 5.798 26.898 1.00 95.44 99 THR A N 1
ATOM 731 C CA . THR A 1 99 ? -7.217 5.580 27.737 1.00 95.44 99 THR A CA 1
ATOM 732 C C . THR A 1 99 ? -6.099 4.898 26.930 1.00 95.44 99 THR A C 1
ATOM 734 O O . THR A 1 99 ? -6.373 4.278 25.893 1.00 95.44 99 THR A O 1
ATOM 737 N N . PRO A 1 100 ? -4.828 4.973 27.370 1.00 94.06 100 PRO A N 1
ATOM 738 C CA . PRO A 1 100 ? -3.734 4.236 26.735 1.00 94.06 100 PRO A CA 1
ATOM 739 C C . PRO A 1 100 ? -4.002 2.728 26.621 1.00 94.06 100 PRO A C 1
ATOM 741 O O . PRO A 1 100 ? -3.700 2.125 25.592 1.00 94.06 100 PRO A O 1
ATOM 744 N N . GLU A 1 101 ? -4.618 2.130 27.641 1.00 95.06 101 GLU A N 1
ATOM 745 C CA . GLU A 1 101 ? -4.972 0.708 27.677 1.00 95.06 101 GLU A CA 1
ATOM 746 C C . GLU A 1 101 ? -6.061 0.386 26.652 1.00 95.06 101 GLU A C 1
ATOM 748 O O . GLU A 1 101 ? -5.891 -0.535 25.854 1.00 95.06 101 GLU A O 1
ATOM 753 N N . LEU A 1 102 ? -7.136 1.187 26.599 1.00 94.00 102 LEU A N 1
ATOM 754 C CA . LEU A 1 102 ? -8.197 1.011 25.604 1.00 94.00 102 LEU A CA 1
ATOM 755 C C . LEU A 1 102 ? -7.637 1.131 24.190 1.00 94.00 102 LEU A C 1
ATOM 757 O O . LEU A 1 102 ? -7.954 0.311 23.334 1.00 94.00 102 LEU A O 1
ATOM 761 N N . ARG A 1 103 ? -6.779 2.125 23.940 1.00 94.19 103 ARG A N 1
ATOM 762 C CA . ARG A 1 103 ? -6.130 2.308 22.638 1.00 94.19 103 ARG A CA 1
ATOM 763 C C . ARG A 1 103 ? -5.332 1.072 22.234 1.00 94.19 103 ARG A C 1
ATOM 765 O O . ARG A 1 103 ? -5.451 0.607 21.100 1.00 94.19 103 ARG A O 1
ATOM 772 N N . GLN A 1 104 ? -4.530 0.541 23.153 1.00 93.88 104 GLN A N 1
ATOM 773 C CA . GLN A 1 104 ? -3.731 -0.650 22.894 1.00 93.88 104 GLN A CA 1
ATOM 774 C C . GLN A 1 104 ? -4.619 -1.868 22.609 1.00 93.88 104 GLN A C 1
ATOM 776 O O . GLN A 1 104 ? -4.390 -2.579 21.628 1.00 93.88 104 GLN A O 1
ATOM 781 N N . ASP A 1 105 ? -5.661 -2.085 23.411 1.00 94.62 105 ASP A N 1
ATOM 782 C CA . ASP A 1 105 ? -6.597 -3.197 23.239 1.00 94.62 105 ASP A CA 1
ATOM 783 C C . ASP A 1 105 ? -7.425 -3.075 21.956 1.00 94.62 105 ASP A C 1
ATOM 785 O O . ASP A 1 105 ? -7.707 -4.085 21.300 1.00 94.62 105 ASP A O 1
ATOM 789 N N . PHE A 1 106 ? -7.770 -1.849 21.560 1.00 94.12 106 PHE A N 1
ATOM 790 C 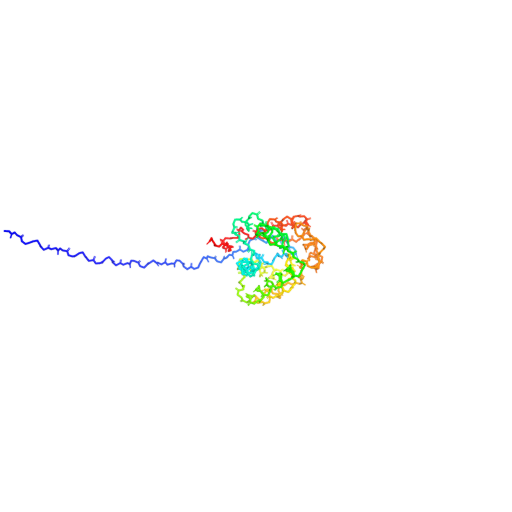CA . PHE A 1 106 ? -8.446 -1.552 20.304 1.00 94.12 106 PHE A CA 1
ATOM 791 C C . PHE A 1 106 ? -7.579 -1.970 19.116 1.00 94.12 106 PHE A C 1
ATOM 793 O O . PHE A 1 106 ? -8.004 -2.780 18.289 1.00 94.12 106 PHE A O 1
ATOM 800 N N . PHE A 1 107 ? -6.334 -1.488 19.047 1.00 92.19 107 PHE A N 1
ATOM 801 C CA . PHE A 1 107 ? -5.431 -1.844 17.950 1.00 92.19 107 PHE A CA 1
ATOM 802 C C . PHE A 1 107 ? -5.080 -3.331 17.940 1.00 92.19 107 PHE A C 1
ATOM 804 O O . PHE A 1 107 ? -5.045 -3.930 16.865 1.00 92.19 107 PHE A O 1
ATOM 811 N N . ASN A 1 108 ? -4.895 -3.949 19.110 1.00 93.94 108 ASN A N 1
ATOM 812 C CA . ASN A 1 108 ? -4.671 -5.390 19.219 1.00 93.94 108 ASN A CA 1
ATOM 813 C C . ASN A 1 108 ? -5.873 -6.187 18.697 1.00 93.94 108 ASN A C 1
ATOM 815 O O . ASN A 1 108 ? -5.692 -7.150 17.954 1.00 93.94 108 ASN A O 1
ATOM 819 N N . THR A 1 109 ? -7.095 -5.779 19.050 1.00 94.56 109 THR A N 1
ATOM 820 C CA . THR A 1 109 ? -8.326 -6.437 18.588 1.00 94.56 109 THR A CA 1
ATOM 821 C C . THR A 1 109 ? -8.482 -6.292 17.073 1.00 94.56 109 THR A C 1
ATOM 823 O O . THR A 1 109 ? -8.671 -7.299 16.392 1.00 94.56 109 THR A O 1
ATOM 826 N N . LYS A 1 110 ? -8.317 -5.078 16.529 1.00 93.44 110 LYS A N 1
ATOM 827 C CA . LYS A 1 110 ? -8.397 -4.835 15.080 1.00 93.44 110 LYS A CA 1
ATOM 828 C C . LYS A 1 110 ? -7.325 -5.613 14.316 1.00 93.44 110 LYS A C 1
ATOM 830 O O . LYS A 1 110 ? -7.618 -6.223 13.291 1.00 93.44 110 LYS A O 1
ATOM 835 N N . SER A 1 111 ? -6.084 -5.596 14.807 1.00 93.06 111 SER A N 1
ATOM 836 C CA . SER A 1 111 ? -4.972 -6.330 14.193 1.00 93.06 111 SER A CA 1
ATOM 837 C C . SER A 1 111 ? -5.219 -7.835 14.222 1.00 93.06 111 SER A C 1
ATOM 839 O O . SER A 1 111 ? -5.027 -8.504 13.210 1.00 93.06 111 SER A O 1
ATOM 841 N N . LYS A 1 112 ? -5.707 -8.369 15.349 1.00 95.19 112 LYS A N 1
ATOM 842 C CA . LYS A 1 112 ? -6.079 -9.779 15.447 1.00 95.19 112 LYS A CA 1
ATOM 843 C C . LYS A 1 112 ? -7.168 -10.146 14.439 1.00 95.19 112 LYS A C 1
ATOM 845 O O . LYS A 1 112 ? -7.006 -11.156 13.769 1.00 95.19 112 LYS A O 1
ATOM 850 N N . TYR A 1 113 ? -8.217 -9.330 14.304 1.00 94.50 113 TYR A N 1
ATOM 851 C CA . TYR A 1 113 ? -9.274 -9.586 13.323 1.00 94.50 113 TYR A CA 1
ATOM 852 C C . TYR A 1 113 ? -8.694 -9.705 11.913 1.00 94.50 113 TYR A C 1
ATOM 854 O O . TYR A 1 113 ? -8.927 -10.707 11.250 1.00 94.50 113 TYR A O 1
ATOM 862 N N . TYR A 1 114 ? -7.891 -8.728 11.480 1.00 91.56 114 TYR A N 1
ATOM 863 C CA . TYR A 1 114 ? -7.269 -8.771 10.154 1.00 91.56 114 TYR A CA 1
ATOM 864 C C . TYR A 1 114 ? -6.441 -10.047 9.955 1.00 91.56 114 TYR A C 1
ATOM 866 O O . TYR A 1 114 ? -6.584 -10.726 8.949 1.00 91.56 114 TYR A O 1
ATOM 874 N N . LEU A 1 115 ? -5.602 -10.404 10.931 1.00 93.50 115 LEU A N 1
ATOM 875 C CA . LEU A 1 115 ? -4.737 -11.584 10.841 1.00 93.50 115 LEU A CA 1
ATOM 876 C C . LEU A 1 115 ? -5.511 -12.905 10.816 1.00 93.50 115 LEU A C 1
ATOM 878 O O . LEU A 1 115 ? -5.101 -13.825 10.115 1.00 93.50 115 LEU A O 1
ATOM 882 N N . ASP A 1 116 ? -6.613 -13.001 11.559 1.00 94.88 116 ASP A N 1
ATOM 883 C CA . ASP A 1 116 ? -7.468 -14.191 11.556 1.00 94.88 116 ASP A CA 1
ATOM 884 C C . ASP A 1 116 ? -8.142 -14.399 10.181 1.00 94.88 116 ASP A C 1
ATOM 886 O O . ASP A 1 116 ? -8.380 -15.543 9.800 1.00 94.88 116 ASP A O 1
ATOM 890 N N . HIS A 1 117 ? -8.365 -13.319 9.420 1.00 93.38 117 HIS A N 1
ATOM 891 C CA . HIS A 1 117 ? -8.993 -13.330 8.090 1.00 93.38 117 HIS A CA 1
ATOM 892 C C . HIS A 1 117 ? -7.989 -13.101 6.944 1.00 93.38 117 HIS A C 1
ATOM 894 O O . HIS A 1 117 ? -8.373 -13.017 5.784 1.00 93.38 117 HIS A O 1
ATOM 900 N N . ALA A 1 118 ? -6.680 -13.039 7.214 1.00 87.81 118 ALA A N 1
ATOM 901 C CA . ALA A 1 118 ? -5.675 -12.720 6.191 1.00 87.81 118 ALA A CA 1
ATOM 902 C C . ALA A 1 118 ? -5.587 -13.767 5.061 1.00 87.81 118 ALA A C 1
ATOM 904 O O . ALA A 1 118 ? -5.046 -13.499 3.989 1.00 87.81 118 ALA A O 1
ATOM 905 N N . ARG A 1 119 ? -6.118 -14.973 5.295 1.00 90.06 119 ARG A N 1
ATOM 906 C CA . ARG A 1 119 ? -6.232 -16.045 4.292 1.00 90.06 119 ARG A CA 1
ATOM 907 C C . ARG A 1 119 ? -7.435 -15.895 3.363 1.00 90.06 119 ARG A C 1
ATOM 909 O O . ARG A 1 119 ? -7.504 -16.613 2.375 1.00 90.06 119 ARG A O 1
ATOM 916 N N . GLU A 1 120 ? -8.365 -15.014 3.706 1.00 92.44 120 GLU A N 1
ATOM 917 C CA . GLU A 1 120 ? -9.531 -14.661 2.890 1.00 92.44 120 GLU A CA 1
ATOM 918 C C . GLU A 1 120 ? -9.221 -13.485 1.956 1.00 92.44 120 GLU A C 1
ATOM 920 O O . GLU A 1 120 ? -10.016 -13.175 1.079 1.00 92.44 120 GLU A O 1
ATOM 925 N N . VAL A 1 121 ? -8.062 -12.839 2.137 1.00 91.31 121 VAL A N 1
ATOM 926 C CA . VAL A 1 121 ? -7.587 -11.758 1.273 1.00 91.31 121 VAL A CA 1
ATOM 927 C C . VAL A 1 121 ? -7.340 -12.298 -0.132 1.00 91.31 121 VAL A C 1
ATOM 929 O O . VAL A 1 121 ? -6.531 -13.208 -0.327 1.00 91.31 121 VAL A O 1
ATOM 932 N N . GLU A 1 122 ? -7.996 -11.681 -1.107 1.00 94.75 122 GLU A N 1
ATOM 933 C CA . GLU A 1 122 ? -7.752 -11.907 -2.527 1.00 94.75 122 GLU A CA 1
ATOM 934 C C . GLU A 1 122 ? -6.766 -10.868 -3.080 1.00 94.75 122 GLU A C 1
ATOM 936 O O . GLU A 1 122 ? -6.425 -9.872 -2.432 1.00 94.75 122 GLU A O 1
ATOM 941 N N . VAL A 1 123 ? -6.261 -11.121 -4.284 1.00 96.88 123 VAL A N 1
ATOM 942 C CA . VAL A 1 123 ? -5.410 -10.172 -5.006 1.00 96.88 123 VAL A CA 1
ATOM 943 C C . VAL A 1 123 ? -6.245 -9.316 -5.943 1.00 96.88 123 VAL A C 1
ATOM 945 O O . VAL A 1 123 ? -7.285 -9.749 -6.427 1.00 96.88 123 VAL A O 1
ATOM 948 N N . ILE A 1 124 ? -5.742 -8.130 -6.274 1.00 96.69 124 ILE A N 1
ATOM 949 C CA . ILE A 1 124 ? -6.284 -7.356 -7.392 1.00 96.69 124 ILE A CA 1
ATOM 950 C C . ILE A 1 124 ? -5.635 -7.881 -8.675 1.00 96.69 124 ILE A C 1
ATOM 952 O O . ILE A 1 124 ? -4.486 -7.553 -8.977 1.00 96.69 124 ILE A O 1
ATOM 956 N N . ASP A 1 125 ? -6.360 -8.735 -9.405 1.00 96.12 125 ASP A N 1
ATOM 957 C CA . ASP A 1 125 ? -5.837 -9.512 -10.541 1.00 96.12 125 ASP A CA 1
ATOM 958 C C . ASP A 1 125 ? -5.083 -8.653 -11.567 1.00 96.12 125 ASP A C 1
ATOM 960 O O . ASP A 1 125 ? -3.978 -9.000 -11.986 1.00 96.12 125 ASP A O 1
ATOM 964 N N . GLU A 1 126 ? -5.628 -7.493 -11.934 1.00 97.06 126 GLU A N 1
ATOM 965 C CA . GLU A 1 126 ? -5.017 -6.605 -12.930 1.00 97.06 126 GLU A CA 1
ATOM 966 C C . GLU A 1 126 ? -3.695 -5.992 -12.436 1.00 97.06 126 GLU A C 1
ATOM 968 O O . GLU A 1 126 ? -2.742 -5.861 -13.207 1.00 97.06 126 GLU A O 1
ATOM 973 N N . VAL A 1 127 ? -3.574 -5.706 -11.135 1.00 98.19 127 VAL A N 1
ATOM 974 C CA . VAL A 1 127 ? -2.303 -5.266 -10.534 1.00 98.19 127 VAL A CA 1
ATOM 975 C C . VAL A 1 127 ? -1.301 -6.421 -10.502 1.00 98.19 127 VAL A C 1
ATOM 977 O O . VAL A 1 127 ? -0.114 -6.226 -10.772 1.00 98.19 127 VAL A O 1
ATOM 980 N N . VAL A 1 128 ? -1.759 -7.650 -10.252 1.00 97.88 128 VAL A N 1
ATOM 981 C CA . VAL A 1 128 ? -0.903 -8.843 -10.312 1.00 97.88 128 VAL A CA 1
ATOM 982 C C . VAL A 1 128 ? -0.389 -9.107 -11.729 1.00 97.88 128 VAL A C 1
ATOM 984 O O . VAL A 1 128 ? 0.761 -9.522 -11.886 1.00 97.88 128 VAL A O 1
ATOM 987 N N . GLU A 1 129 ? -1.164 -8.815 -12.772 1.00 98.12 129 GLU A N 1
ATOM 988 C CA . GLU A 1 129 ? -0.669 -8.881 -14.152 1.00 98.12 129 GLU A CA 1
ATOM 989 C C . GLU A 1 129 ? 0.435 -7.846 -14.421 1.00 98.12 129 GLU A C 1
ATOM 991 O O . GLU A 1 129 ? 1.411 -8.156 -15.114 1.00 98.12 129 GLU A O 1
ATOM 996 N N . ILE A 1 130 ? 0.385 -6.665 -13.794 1.00 98.56 130 ILE A N 1
ATOM 997 C CA . ILE A 1 130 ? 1.492 -5.691 -13.833 1.00 98.56 130 ILE A CA 1
ATOM 998 C C . ILE A 1 130 ? 2.729 -6.256 -13.120 1.00 98.56 130 ILE A C 1
ATOM 1000 O O . ILE A 1 130 ? 3.829 -6.200 -13.675 1.00 98.56 130 ILE A O 1
ATOM 1004 N N . VAL A 1 131 ? 2.565 -6.860 -11.935 1.00 98.69 131 VAL A N 1
ATOM 1005 C CA . VAL A 1 131 ? 3.659 -7.512 -11.185 1.00 98.69 131 VAL A CA 1
ATOM 1006 C C . VAL A 1 131 ? 4.322 -8.609 -12.023 1.00 98.69 131 VAL A C 1
ATOM 1008 O O . VAL A 1 131 ? 5.545 -8.621 -12.177 1.00 98.69 131 VAL A O 1
ATOM 1011 N N . LYS A 1 132 ? 3.532 -9.513 -12.616 1.00 98.44 132 LYS A N 1
ATOM 1012 C CA . LYS A 1 132 ? 4.035 -10.596 -13.478 1.00 98.44 132 LYS A CA 1
ATOM 1013 C C . LYS A 1 132 ? 4.741 -10.051 -14.719 1.00 98.44 132 LYS A C 1
ATOM 1015 O O . LYS A 1 132 ? 5.816 -10.538 -15.068 1.00 98.44 132 LYS A O 1
ATOM 1020 N N . THR A 1 133 ? 4.185 -9.020 -15.356 1.00 98.44 133 THR A N 1
ATOM 1021 C CA . THR A 1 133 ? 4.798 -8.366 -16.525 1.00 98.44 133 THR A CA 1
ATOM 1022 C C . THR A 1 133 ? 6.131 -7.703 -16.162 1.00 98.44 133 THR A C 1
ATOM 1024 O O . THR A 1 133 ? 7.126 -7.863 -16.874 1.00 98.44 133 THR A O 1
ATOM 1027 N N . GLY A 1 134 ? 6.192 -7.013 -15.021 1.00 98.56 134 GLY A N 1
ATOM 1028 C CA . GLY A 1 134 ? 7.420 -6.433 -14.476 1.00 98.56 134 GLY A CA 1
ATOM 1029 C C . GLY A 1 134 ? 8.483 -7.489 -14.170 1.00 98.56 134 GLY A C 1
ATOM 1030 O O . GLY A 1 134 ? 9.642 -7.335 -14.564 1.00 98.56 134 GLY A O 1
ATOM 1031 N N . ALA A 1 135 ? 8.080 -8.602 -13.552 1.00 98.50 135 ALA A N 1
ATOM 1032 C CA . ALA A 1 135 ? 8.951 -9.743 -13.281 1.00 98.50 135 ALA A CA 1
ATOM 1033 C C . ALA A 1 135 ? 9.498 -10.375 -14.570 1.00 98.50 135 ALA A C 1
ATOM 1035 O O . ALA A 1 135 ? 10.696 -10.643 -14.660 1.00 98.50 135 ALA A O 1
ATOM 1036 N N . ALA A 1 136 ? 8.657 -10.555 -15.594 1.00 98.38 136 ALA A N 1
ATOM 1037 C CA . ALA A 1 136 ? 9.071 -11.066 -16.902 1.00 98.38 136 ALA A CA 1
ATOM 1038 C C . ALA A 1 136 ? 10.080 -10.139 -17.608 1.00 98.38 136 ALA A C 1
ATOM 1040 O O . ALA A 1 136 ? 10.955 -10.612 -18.332 1.00 98.38 136 ALA A O 1
ATOM 1041 N N . ARG A 1 137 ? 10.008 -8.824 -17.352 1.00 98.06 137 ARG A N 1
ATOM 1042 C CA . ARG A 1 137 ? 11.002 -7.825 -17.788 1.00 98.06 137 ARG A CA 1
ATOM 1043 C C . ARG A 1 137 ? 12.269 -7.789 -16.922 1.00 98.06 137 ARG A C 1
ATOM 1045 O O . ARG A 1 137 ? 13.186 -7.032 -17.234 1.00 98.06 137 ARG A O 1
ATOM 1052 N N . GLY A 1 138 ? 12.335 -8.571 -15.844 1.00 98.44 138 GLY A N 1
ATOM 1053 C CA . GLY A 1 138 ? 13.454 -8.573 -14.902 1.00 98.44 138 GLY A CA 1
ATOM 1054 C C . GLY A 1 138 ? 13.552 -7.302 -14.055 1.00 98.44 138 GLY A C 1
ATOM 1055 O O . GLY A 1 138 ? 14.636 -6.981 -13.566 1.00 98.44 138 GLY A O 1
ATOM 1056 N N . LEU A 1 139 ? 12.452 -6.556 -13.899 1.00 98.75 139 LEU A N 1
ATOM 1057 C CA . LEU A 1 139 ? 12.445 -5.337 -13.097 1.00 98.75 139 LEU A CA 1
ATOM 1058 C C . LEU A 1 139 ? 12.466 -5.685 -11.599 1.00 98.75 139 LEU A C 1
ATOM 1060 O O . LEU A 1 139 ? 11.657 -6.499 -11.153 1.00 98.75 139 LEU A O 1
ATOM 1064 N N . PRO A 1 140 ? 13.355 -5.075 -10.794 1.00 98.75 140 PRO A N 1
ATOM 1065 C CA . PRO A 1 140 ? 13.301 -5.193 -9.345 1.00 98.75 140 PRO A CA 1
ATOM 1066 C C . PRO A 1 140 ? 12.046 -4.492 -8.804 1.00 98.75 140 PRO A C 1
ATOM 1068 O O . PRO A 1 140 ? 11.695 -3.395 -9.247 1.00 98.75 140 PRO A O 1
ATOM 1071 N N . MET A 1 141 ? 11.384 -5.121 -7.831 1.00 98.88 141 MET A N 1
ATOM 1072 C CA . MET A 1 141 ? 10.124 -4.625 -7.275 1.00 98.88 141 MET A CA 1
ATOM 1073 C C . MET A 1 141 ? 10.150 -4.545 -5.752 1.00 98.88 141 MET A C 1
ATOM 1075 O O . MET A 1 141 ? 10.802 -5.362 -5.093 1.00 98.88 141 MET A O 1
ATOM 1079 N N . ALA A 1 142 ? 9.428 -3.574 -5.197 1.00 98.94 142 ALA A N 1
ATOM 1080 C CA . ALA A 1 142 ? 9.255 -3.393 -3.759 1.00 98.94 142 ALA A CA 1
ATOM 1081 C C . ALA A 1 142 ? 7.793 -3.141 -3.381 1.00 98.94 142 ALA A C 1
ATOM 1083 O O . ALA A 1 142 ? 6.994 -2.705 -4.207 1.00 98.94 142 ALA A O 1
ATOM 1084 N N . VAL A 1 143 ? 7.491 -3.341 -2.101 1.00 98.88 143 VAL A N 1
ATOM 1085 C CA . VAL A 1 143 ? 6.271 -2.836 -1.465 1.00 98.88 143 VAL A CA 1
ATOM 1086 C C . VAL A 1 143 ? 6.611 -1.623 -0.600 1.00 98.88 143 VAL A C 1
ATOM 1088 O O . VAL A 1 143 ? 7.620 -1.638 0.109 1.00 98.88 143 VAL A O 1
ATOM 1091 N N . ALA A 1 144 ? 5.771 -0.591 -0.652 1.00 98.50 144 ALA A N 1
ATOM 1092 C CA . ALA A 1 144 ? 5.813 0.600 0.192 1.00 98.50 144 ALA A CA 1
ATOM 1093 C C . ALA A 1 144 ? 4.425 0.848 0.808 1.00 98.50 144 ALA A C 1
ATOM 1095 O O . ALA A 1 144 ? 3.585 1.543 0.236 1.00 98.50 144 ALA A O 1
ATOM 1096 N N . SER A 1 145 ? 4.200 0.277 1.990 1.00 96.75 145 SER A N 1
ATOM 1097 C CA . SER A 1 145 ? 2.912 0.290 2.684 1.00 96.75 145 SER A CA 1
ATOM 1098 C C . SER A 1 145 ? 2.937 1.158 3.942 1.00 96.75 145 SER A C 1
ATOM 1100 O O . SER A 1 145 ? 3.941 1.234 4.649 1.00 96.75 145 SER A O 1
ATOM 1102 N N . GLY A 1 146 ? 1.797 1.780 4.259 1.00 92.25 146 GLY A N 1
ATOM 1103 C CA . GLY A 1 146 ? 1.559 2.400 5.568 1.00 92.25 146 GLY A CA 1
ATOM 1104 C C . GLY A 1 146 ? 1.181 1.401 6.672 1.00 92.25 146 GLY A C 1
ATOM 1105 O O . GLY A 1 146 ? 1.101 1.784 7.839 1.00 92.25 146 GLY A O 1
ATOM 1106 N N . GLY A 1 147 ? 0.934 0.135 6.322 1.00 91.00 147 GLY A N 1
ATOM 1107 C CA . GLY A 1 147 ? 0.568 -0.930 7.252 1.00 91.00 147 GLY A CA 1
ATOM 1108 C C . GLY A 1 147 ? 1.730 -1.408 8.126 1.00 91.00 147 GLY A C 1
ATOM 1109 O O . GLY A 1 147 ? 2.895 -1.063 7.916 1.00 91.00 147 GLY A O 1
ATOM 1110 N N . THR A 1 148 ? 1.406 -2.235 9.124 1.00 92.69 148 THR A N 1
ATOM 1111 C CA . THR A 1 148 ? 2.422 -2.908 9.947 1.00 92.69 148 THR A CA 1
ATOM 1112 C C . THR A 1 148 ? 3.095 -4.010 9.143 1.00 92.69 148 THR A C 1
ATOM 1114 O O . THR A 1 148 ? 2.466 -4.662 8.302 1.00 92.69 148 THR A O 1
ATOM 1117 N N . ARG A 1 149 ? 4.360 -4.301 9.452 1.00 95.56 149 ARG A N 1
ATOM 1118 C CA . ARG A 1 149 ? 5.092 -5.380 8.782 1.00 95.56 149 AR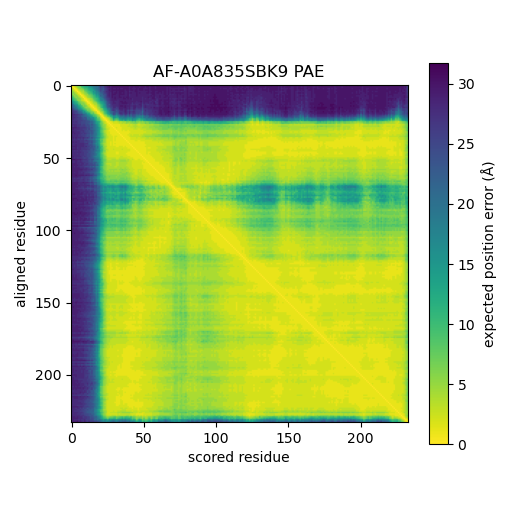G A CA 1
ATOM 1119 C C . ARG A 1 149 ? 4.383 -6.720 8.898 1.00 95.56 149 ARG A C 1
ATOM 1121 O O . ARG A 1 149 ? 4.382 -7.489 7.945 1.00 95.56 149 ARG A O 1
ATOM 1128 N N . LYS A 1 150 ? 3.753 -6.992 10.040 1.00 95.12 150 LYS A N 1
ATOM 1129 C CA . LYS A 1 150 ? 3.031 -8.246 10.259 1.00 95.12 150 LYS A CA 1
ATOM 1130 C C . LYS A 1 150 ? 1.858 -8.419 9.286 1.00 95.12 150 LYS A C 1
ATOM 1132 O O . LYS A 1 150 ? 1.713 -9.503 8.738 1.00 95.12 150 LYS A O 1
ATOM 1137 N N . HIS A 1 151 ? 1.053 -7.378 9.058 1.00 93.56 151 HIS A N 1
ATOM 1138 C CA . HIS A 1 151 ? -0.081 -7.450 8.127 1.00 93.56 151 HIS A CA 1
ATOM 1139 C C . HIS A 1 151 ? 0.387 -7.604 6.681 1.00 93.56 151 HIS A C 1
ATOM 1141 O O . HIS A 1 151 ? -0.058 -8.519 5.998 1.00 93.56 151 HIS A O 1
ATOM 1147 N N . VAL A 1 152 ? 1.337 -6.763 6.259 1.00 96.31 152 VAL A N 1
ATOM 1148 C CA . VAL A 1 152 ? 1.875 -6.781 4.891 1.00 96.31 152 VAL A CA 1
ATOM 1149 C C . VAL A 1 152 ? 2.484 -8.145 4.571 1.00 96.31 152 VAL A C 1
ATOM 1151 O O . VAL A 1 152 ? 2.174 -8.742 3.546 1.00 96.31 152 VAL A O 1
ATOM 1154 N N . MET A 1 153 ? 3.315 -8.683 5.467 1.00 97.25 153 MET A N 1
ATOM 1155 C CA . MET A 1 153 ? 3.944 -9.988 5.254 1.00 97.25 153 MET A CA 1
ATOM 1156 C C . MET A 1 153 ? 2.922 -11.127 5.200 1.00 97.25 153 MET A C 1
ATOM 1158 O O . MET A 1 153 ? 3.059 -11.999 4.345 1.00 97.25 153 MET A O 1
ATOM 1162 N N . GLU A 1 154 ? 1.916 -11.132 6.079 1.00 96.38 154 GLU A N 1
ATOM 1163 C CA . GLU A 1 154 ? 0.888 -12.180 6.080 1.00 96.38 154 GLU A CA 1
ATOM 1164 C C . GLU A 1 154 ? 0.055 -12.132 4.794 1.00 96.38 154 GLU A C 1
ATOM 1166 O O . GLU A 1 154 ? -0.063 -13.155 4.126 1.00 96.38 154 GLU A O 1
ATOM 1171 N N . GLY A 1 155 ? -0.431 -10.952 4.392 1.00 95.75 155 GLY A N 1
ATOM 1172 C CA . GLY A 1 155 ? -1.230 -10.782 3.175 1.00 95.75 155 GLY A CA 1
ATOM 1173 C C . GLY A 1 155 ? -0.467 -11.142 1.895 1.00 95.75 155 GLY A C 1
ATOM 1174 O O . GLY A 1 155 ? -0.987 -11.831 1.022 1.00 95.75 155 GLY A O 1
ATOM 1175 N N . LEU A 1 156 ? 0.809 -10.758 1.790 1.00 97.62 156 LEU A N 1
ATOM 1176 C CA . LEU A 1 156 ? 1.651 -11.153 0.652 1.00 97.62 156 LEU A CA 1
ATOM 1177 C C . LEU A 1 156 ? 1.985 -12.651 0.651 1.00 97.62 156 LEU A C 1
ATOM 1179 O O . LEU A 1 156 ? 2.196 -13.236 -0.413 1.00 97.62 156 LEU A O 1
ATOM 1183 N N . THR A 1 157 ? 2.079 -13.276 1.827 1.00 96.81 157 THR A N 1
ATOM 1184 C CA . THR A 1 157 ? 2.347 -14.716 1.944 1.00 96.81 157 THR A CA 1
ATOM 1185 C C . THR A 1 157 ? 1.107 -15.527 1.586 1.00 96.81 157 THR A C 1
ATOM 1187 O O . THR A 1 157 ? 1.219 -16.476 0.813 1.00 96.81 157 THR A O 1
ATOM 1190 N N . SER A 1 158 ? -0.071 -15.149 2.094 1.00 95.06 158 SER A N 1
ATOM 1191 C CA . SER A 1 158 ? -1.334 -15.850 1.822 1.00 95.06 158 SER A CA 1
ATOM 1192 C C . SER A 1 158 ? -1.717 -15.813 0.341 1.00 95.06 158 SER A C 1
ATOM 1194 O O . SER A 1 158 ? -2.287 -16.776 -0.168 1.00 95.06 158 SER A O 1
ATOM 1196 N N . THR A 1 159 ? -1.313 -14.757 -0.367 1.00 96.12 159 THR A N 1
ATOM 1197 C CA . THR A 1 159 ? -1.555 -14.567 -1.805 1.00 96.12 159 THR A CA 1
ATOM 1198 C C . THR A 1 159 ? -0.405 -15.020 -2.711 1.00 96.12 159 THR A C 1
ATOM 1200 O O . THR A 1 159 ? -0.493 -14.901 -3.932 1.00 96.12 159 THR A O 1
ATOM 1203 N N . ASN A 1 160 ? 0.675 -15.581 -2.153 1.00 96.62 160 ASN A N 1
ATOM 1204 C CA . ASN A 1 160 ? 1.882 -15.998 -2.886 1.00 96.62 160 ASN A CA 1
ATOM 1205 C C . ASN A 1 160 ? 2.587 -14.868 -3.667 1.00 96.62 160 ASN A C 1
ATOM 1207 O O . ASN A 1 160 ? 3.347 -15.134 -4.601 1.00 96.62 160 ASN A O 1
ATOM 1211 N N . LEU A 1 161 ? 2.372 -13.607 -3.288 1.00 97.94 161 LEU A N 1
ATOM 1212 C CA . LEU A 1 161 ? 3.012 -12.458 -3.927 1.00 97.94 161 LEU A CA 1
ATOM 1213 C C . LEU A 1 161 ? 4.375 -12.112 -3.320 1.00 97.94 161 LEU A C 1
ATOM 1215 O O . LEU A 1 161 ? 5.190 -11.463 -3.975 1.00 97.94 161 LEU A O 1
ATOM 1219 N N . LEU A 1 162 ? 4.663 -12.566 -2.095 1.00 98.00 162 LEU A N 1
ATOM 1220 C CA . LEU A 1 162 ? 5.876 -12.183 -1.364 1.00 98.00 162 LEU A CA 1
ATOM 1221 C C . LEU A 1 162 ? 7.172 -12.393 -2.170 1.00 98.00 162 LEU A C 1
ATOM 1223 O O . LEU A 1 162 ? 8.074 -11.561 -2.111 1.00 98.00 162 LEU A O 1
ATOM 1227 N N . SER A 1 163 ? 7.265 -13.470 -2.955 1.00 97.88 163 SER A N 1
ATOM 1228 C CA . SER A 1 163 ? 8.472 -13.808 -3.721 1.00 97.88 163 SER A CA 1
ATOM 1229 C C . SER A 1 163 ? 8.797 -12.850 -4.871 1.00 97.88 163 SER A C 1
ATOM 1231 O O . SER A 1 163 ? 9.907 -12.908 -5.397 1.00 97.88 163 SER A O 1
ATOM 1233 N N . TYR A 1 164 ? 7.864 -11.987 -5.282 1.00 98.69 164 TYR A N 1
ATOM 1234 C CA . TYR A 1 164 ? 8.105 -11.002 -6.341 1.00 98.69 164 TYR A CA 1
ATOM 1235 C C . TYR A 1 164 ? 8.892 -9.781 -5.853 1.00 98.69 164 TYR A C 1
ATOM 1237 O O . TYR A 1 164 ? 9.475 -9.061 -6.664 1.00 98.69 164 TYR A O 1
ATOM 1245 N N . PHE A 1 165 ? 8.932 -9.539 -4.542 1.00 98.75 165 PHE A N 1
ATOM 1246 C CA . PHE A 1 165 ? 9.439 -8.289 -3.990 1.00 98.75 165 PHE A CA 1
ATOM 1247 C C . PHE A 1 165 ? 10.808 -8.468 -3.337 1.00 98.75 165 PHE A C 1
ATOM 1249 O O . PHE A 1 165 ? 10.994 -9.253 -2.411 1.00 98.75 165 PHE A O 1
ATOM 1256 N N . LYS A 1 166 ? 11.779 -7.672 -3.792 1.00 98.50 166 LYS A N 1
ATOM 1257 C CA . LYS A 1 166 ? 13.131 -7.603 -3.219 1.00 98.50 166 LYS A CA 1
ATOM 1258 C C . LYS A 1 166 ? 13.152 -6.841 -1.890 1.00 98.50 166 LYS A C 1
ATOM 1260 O O . LYS A 1 166 ? 14.044 -7.063 -1.074 1.00 98.50 166 LYS A O 1
ATOM 1265 N N . ALA A 1 167 ? 12.205 -5.927 -1.693 1.00 98.44 167 ALA A N 1
ATOM 1266 C CA . ALA A 1 167 ? 12.130 -5.055 -0.530 1.00 98.44 167 ALA A CA 1
ATOM 1267 C C . ALA A 1 167 ? 10.679 -4.859 -0.082 1.00 98.44 167 ALA A C 1
ATOM 1269 O O . ALA A 1 167 ? 9.790 -4.693 -0.913 1.00 98.44 167 ALA A O 1
ATOM 1270 N N . ILE A 1 168 ? 10.461 -4.842 1.233 1.00 98.69 168 ILE A N 1
ATOM 1271 C CA . ILE A 1 168 ? 9.161 -4.582 1.860 1.00 98.69 168 ILE A CA 1
ATOM 1272 C C . ILE A 1 168 ? 9.355 -3.476 2.900 1.00 98.69 168 ILE A C 1
ATOM 1274 O O . ILE A 1 168 ? 9.912 -3.724 3.979 1.00 98.69 168 ILE A O 1
ATOM 1278 N N . VAL A 1 169 ? 8.911 -2.270 2.551 1.00 98.62 169 VAL A N 1
ATOM 1279 C CA . VAL A 1 169 ? 8.922 -1.077 3.399 1.00 98.62 169 VAL A CA 1
ATOM 1280 C C . VAL A 1 169 ? 7.521 -0.867 3.964 1.00 98.62 169 VAL A C 1
ATOM 1282 O O . VAL A 1 169 ? 6.550 -0.746 3.221 1.00 98.62 169 VAL A O 1
ATOM 1285 N N . CYS A 1 170 ? 7.427 -0.839 5.283 1.00 97.38 170 CYS A N 1
ATOM 1286 C CA . CYS A 1 170 ? 6.204 -0.721 6.062 1.00 97.38 170 CYS A CA 1
ATOM 1287 C C . CYS A 1 170 ? 6.212 0.587 6.863 1.00 97.38 170 CYS A C 1
ATOM 1289 O O . CYS A 1 170 ? 7.246 1.248 6.982 1.00 97.38 170 CYS A O 1
ATOM 1291 N N . GLY A 1 171 ? 5.082 0.931 7.487 1.00 92.31 171 GLY A N 1
ATOM 1292 C CA . GLY A 1 171 ? 4.951 2.178 8.250 1.00 92.31 171 GLY A CA 1
ATOM 1293 C C . GLY A 1 171 ? 5.960 2.308 9.399 1.00 92.31 171 GLY A C 1
ATOM 1294 O O . GLY A 1 171 ? 6.371 3.409 9.738 1.00 92.31 171 GLY A O 1
ATOM 1295 N N . GLU A 1 172 ? 6.406 1.181 9.958 1.00 93.81 172 GLU A N 1
ATOM 1296 C CA . GLU A 1 172 ? 7.393 1.115 11.045 1.00 93.81 172 GLU A CA 1
ATOM 1297 C C . GLU A 1 172 ? 8.835 1.406 10.584 1.00 93.81 172 GLU A C 1
ATOM 1299 O O . GLU A 1 172 ? 9.703 1.667 11.415 1.00 93.81 172 GLU A O 1
ATOM 1304 N N . ASP A 1 173 ? 9.109 1.360 9.276 1.00 96.00 173 ASP A N 1
ATOM 1305 C CA . ASP A 1 173 ? 10.458 1.544 8.722 1.00 96.00 173 ASP A CA 1
ATOM 1306 C C . ASP A 1 173 ? 10.777 3.005 8.373 1.00 96.00 173 ASP A C 1
ATOM 1308 O O . ASP A 1 173 ? 11.891 3.302 7.930 1.00 96.00 173 ASP A O 1
ATOM 1312 N N . VAL A 1 174 ? 9.803 3.908 8.515 1.00 95.94 174 VAL A N 1
ATOM 1313 C CA . VAL A 1 174 ? 9.913 5.304 8.086 1.00 95.94 174 VAL A CA 1
ATOM 1314 C C . VAL A 1 174 ? 9.444 6.272 9.167 1.00 95.94 174 VAL A C 1
ATOM 1316 O O . VAL A 1 174 ? 8.515 5.968 9.911 1.00 95.94 174 VAL A O 1
ATOM 1319 N N . PRO A 1 175 ? 10.065 7.459 9.270 1.00 93.94 175 PRO A N 1
ATOM 1320 C CA . PRO A 1 175 ? 9.699 8.427 10.298 1.00 93.94 175 PRO A CA 1
ATOM 1321 C C . PRO A 1 175 ? 8.370 9.128 9.992 1.00 93.94 175 PRO A C 1
ATOM 1323 O O . PRO A 1 175 ? 7.666 9.518 10.921 1.00 93.94 175 PRO A O 1
ATOM 1326 N N . ASN A 1 176 ? 8.022 9.284 8.710 1.00 94.69 176 ASN A N 1
ATOM 1327 C CA . ASN A 1 176 ? 6.808 9.965 8.274 1.00 94.69 176 ASN A CA 1
ATOM 1328 C C . ASN A 1 176 ? 5.983 9.056 7.357 1.00 94.69 176 ASN A C 1
ATOM 1330 O O . ASN A 1 176 ? 6.494 8.506 6.381 1.00 94.69 176 ASN A O 1
ATOM 1334 N N . GLY A 1 177 ? 4.691 8.921 7.658 1.00 91.50 177 GLY A N 1
ATOM 1335 C CA . GLY A 1 177 ? 3.740 8.228 6.791 1.00 91.50 177 GLY A CA 1
ATOM 1336 C C . GLY A 1 177 ? 3.317 9.070 5.582 1.00 91.50 177 GLY A C 1
ATOM 1337 O O . GLY A 1 177 ? 3.542 10.282 5.528 1.00 91.50 177 GLY A O 1
ATOM 1338 N N . LYS A 1 178 ? 2.646 8.427 4.619 1.00 93.06 178 LYS A N 1
ATOM 1339 C CA . LYS A 1 178 ? 2.005 9.089 3.467 1.00 93.06 178 LYS A CA 1
ATOM 1340 C C . LYS A 1 178 ? 1.134 10.267 3.961 1.00 93.06 178 LYS A C 1
ATOM 1342 O O . LYS A 1 178 ? 0.419 10.096 4.949 1.00 93.06 178 LYS A O 1
ATOM 1347 N N . PRO A 1 179 ? 1.186 11.458 3.329 1.00 95.19 179 PRO A N 1
ATOM 1348 C CA . PRO A 1 179 ? 1.712 11.752 1.991 1.00 95.19 179 PRO A CA 1
ATOM 1349 C C . PRO A 1 179 ? 3.212 12.092 1.936 1.00 95.19 179 PRO A C 1
ATOM 1351 O O . PRO A 1 179 ? 3.705 12.542 0.895 1.00 95.19 179 PRO A O 1
ATOM 1354 N N . ALA A 1 180 ? 3.952 11.919 3.034 1.00 97.00 180 ALA A N 1
ATOM 1355 C CA . ALA A 1 180 ? 5.401 12.051 2.996 1.00 97.00 180 ALA A CA 1
ATOM 1356 C C . ALA A 1 180 ? 6.011 10.952 2.095 1.00 97.00 180 ALA A C 1
ATOM 1358 O O . ALA A 1 180 ? 5.490 9.832 2.049 1.00 97.00 180 ALA A O 1
ATOM 1359 N N . PRO A 1 181 ? 7.080 11.253 1.338 1.00 98.38 181 PRO A N 1
ATOM 1360 C CA . PRO A 1 181 ? 7.626 10.340 0.334 1.00 98.38 181 PRO A CA 1
ATOM 1361 C C . PRO A 1 181 ? 8.503 9.224 0.923 1.00 98.38 181 PRO A C 1
ATOM 1363 O O . PRO A 1 181 ? 9.003 8.389 0.171 1.00 98.38 181 PRO A O 1
ATOM 1366 N N . ASP A 1 182 ? 8.721 9.212 2.240 1.00 98.50 182 ASP A N 1
ATOM 1367 C CA . ASP A 1 182 ? 9.728 8.410 2.937 1.00 98.50 182 ASP A CA 1
ATOM 1368 C C . ASP A 1 182 ? 9.676 6.921 2.562 1.00 98.50 182 ASP A C 1
ATOM 1370 O O . ASP A 1 182 ? 10.710 6.340 2.231 1.00 98.50 182 ASP A O 1
ATOM 1374 N N . ALA A 1 183 ? 8.484 6.309 2.538 1.00 98.19 183 ALA A N 1
ATOM 1375 C CA . ALA A 1 183 ? 8.326 4.886 2.212 1.00 98.19 183 ALA A CA 1
ATOM 1376 C C . ALA A 1 183 ? 8.740 4.562 0.769 1.00 98.19 183 ALA A C 1
ATOM 1378 O O . ALA A 1 183 ? 9.457 3.590 0.529 1.00 98.19 183 ALA A O 1
ATOM 1379 N N . PHE A 1 184 ? 8.360 5.411 -0.188 1.00 98.75 184 PHE A N 1
ATOM 1380 C CA . PHE A 1 184 ? 8.727 5.244 -1.593 1.00 98.75 184 PHE A CA 1
ATOM 1381 C C . PHE A 1 184 ? 10.213 5.548 -1.830 1.00 98.75 184 PHE A C 1
ATOM 1383 O O . PHE A 1 184 ? 10.889 4.814 -2.550 1.00 98.75 184 PHE A O 1
ATOM 1390 N N . LEU A 1 185 ? 10.780 6.574 -1.194 1.00 98.81 185 LEU A N 1
ATOM 1391 C CA . LEU A 1 185 ? 12.219 6.848 -1.292 1.00 98.81 185 LEU A CA 1
ATOM 1392 C C . LEU A 1 185 ? 13.050 5.690 -0.728 1.00 98.81 185 LEU A C 1
ATOM 1394 O O . LEU A 1 185 ? 14.000 5.240 -1.369 1.00 98.81 185 LEU A O 1
ATOM 1398 N N . ARG A 1 186 ? 12.647 5.154 0.428 1.00 98.75 186 ARG A N 1
ATOM 1399 C CA . ARG A 1 186 ? 13.284 3.994 1.057 1.00 98.75 186 ARG A CA 1
ATOM 1400 C C . ARG A 1 186 ? 13.161 2.733 0.200 1.00 98.75 186 ARG A C 1
ATOM 1402 O O . ARG A 1 186 ? 14.114 1.961 0.121 1.00 98.75 186 ARG A O 1
ATOM 1409 N N . ALA A 1 187 ? 12.022 2.523 -0.458 1.00 98.81 187 ALA A N 1
ATOM 1410 C CA . ALA A 1 187 ? 11.839 1.409 -1.384 1.00 98.81 187 ALA A CA 1
ATOM 1411 C C . ALA A 1 187 ? 12.793 1.521 -2.585 1.00 98.81 187 ALA A C 1
ATOM 1413 O O . ALA A 1 187 ? 13.533 0.579 -2.863 1.00 98.81 187 ALA A O 1
ATOM 1414 N N . ALA A 1 188 ? 12.857 2.687 -3.235 1.00 98.81 188 ALA A N 1
ATOM 1415 C CA . ALA A 1 188 ? 13.775 2.941 -4.350 1.00 98.81 188 ALA A CA 1
ATOM 1416 C C . ALA A 1 188 ? 15.249 2.718 -3.949 1.00 98.81 188 ALA A C 1
ATOM 1418 O O . ALA A 1 188 ? 15.996 2.044 -4.663 1.00 98.81 188 ALA A O 1
ATOM 1419 N N . GLU A 1 189 ? 15.641 3.194 -2.761 1.00 98.75 189 GLU A N 1
ATOM 1420 C CA . GLU A 1 189 ? 16.967 2.967 -2.177 1.00 98.75 189 GLU A CA 1
ATOM 1421 C C . GLU A 1 189 ? 17.287 1.467 -2.041 1.00 98.75 189 GLU A C 1
ATOM 1423 O O . GLU A 1 189 ? 18.340 1.021 -2.496 1.00 98.75 189 GLU A O 1
ATOM 1428 N N . GLN A 1 190 ? 16.377 0.665 -1.475 1.00 98.81 190 GLN A N 1
ATOM 1429 C CA . GLN A 1 190 ? 16.586 -0.782 -1.297 1.00 98.81 190 GLN A CA 1
ATOM 1430 C C . GLN A 1 190 ? 16.606 -1.558 -2.622 1.00 98.81 190 GLN A C 1
ATOM 1432 O O . GLN A 1 190 ? 17.270 -2.597 -2.741 1.00 98.81 190 GLN A O 1
ATOM 1437 N N . LEU A 1 191 ? 15.912 -1.057 -3.646 1.00 98.81 191 LEU A N 1
ATOM 1438 C CA . LEU A 1 191 ? 16.010 -1.603 -4.997 1.00 98.81 191 LEU A CA 1
ATOM 1439 C C . LEU A 1 191 ? 17.336 -1.237 -5.670 1.00 98.81 191 LEU A C 1
ATOM 1441 O O . LEU A 1 191 ? 17.820 -2.026 -6.486 1.00 98.81 191 LEU A O 1
ATOM 1445 N N . GLY A 1 192 ? 17.961 -0.127 -5.264 1.00 98.56 192 GLY A N 1
ATOM 1446 C CA . GLY A 1 192 ? 19.163 0.427 -5.882 1.00 98.56 192 GLY A CA 1
ATOM 1447 C C . GLY A 1 192 ? 18.854 1.193 -7.169 1.00 98.56 192 GLY A C 1
ATOM 1448 O O . GLY A 1 192 ? 19.673 1.200 -8.085 1.00 98.56 192 GLY A O 1
ATOM 1449 N N . VAL A 1 193 ? 17.661 1.790 -7.261 1.00 98.75 193 VAL A N 1
ATOM 1450 C CA . VAL A 1 193 ? 17.167 2.498 -8.450 1.00 98.75 193 VAL A CA 1
ATOM 1451 C C . VAL A 1 193 ? 16.834 3.943 -8.083 1.00 98.75 193 VAL A C 1
ATOM 1453 O O . VAL A 1 193 ? 16.324 4.217 -6.999 1.00 98.75 193 VAL A O 1
ATOM 1456 N N . ALA A 1 194 ? 17.165 4.888 -8.966 1.00 98.69 194 ALA A N 1
ATOM 1457 C CA . ALA A 1 194 ? 16.853 6.295 -8.744 1.00 98.69 194 ALA A CA 1
ATOM 1458 C C . ALA A 1 194 ? 15.329 6.512 -8.777 1.00 98.69 194 ALA A C 1
ATOM 1460 O O . ALA A 1 194 ? 14.677 5.940 -9.649 1.00 98.69 194 ALA A O 1
ATOM 1461 N N . PRO A 1 195 ? 14.752 7.373 -7.914 1.00 98.75 195 PRO A N 1
ATOM 1462 C CA . PRO A 1 195 ? 13.306 7.591 -7.887 1.00 98.75 195 PRO A CA 1
ATOM 1463 C C . PRO A 1 195 ? 12.709 7.923 -9.261 1.00 98.75 195 PRO A C 1
ATOM 1465 O O . PRO A 1 195 ? 11.737 7.297 -9.658 1.00 98.75 195 PRO A O 1
ATOM 1468 N N . GLY A 1 196 ? 13.354 8.790 -10.051 1.00 98.75 196 GLY A N 1
ATOM 1469 C CA . GLY A 1 196 ? 12.901 9.157 -11.403 1.00 98.75 196 GLY A CA 1
ATOM 1470 C C . GLY A 1 196 ? 12.913 8.032 -12.449 1.00 98.75 196 GLY A C 1
ATOM 1471 O O . GLY A 1 196 ? 12.474 8.257 -13.571 1.00 98.75 196 GLY A O 1
ATOM 1472 N N . ASP A 1 197 ? 13.401 6.840 -12.097 1.00 98.75 197 ASP A N 1
ATOM 1473 C CA . ASP A 1 197 ? 13.331 5.621 -12.909 1.00 98.75 197 ASP A CA 1
ATOM 1474 C C . ASP A 1 197 ? 12.307 4.594 -12.356 1.00 98.75 197 ASP A C 1
ATOM 1476 O O . ASP A 1 197 ? 12.124 3.520 -12.942 1.00 98.75 197 ASP A O 1
ATOM 1480 N N . CYS A 1 198 ? 11.654 4.892 -11.226 1.00 98.88 198 CYS A N 1
ATOM 1481 C CA . CYS A 1 198 ? 10.664 4.039 -10.566 1.00 98.88 198 CYS A CA 1
ATOM 1482 C C . CYS A 1 198 ? 9.231 4.402 -10.974 1.00 98.88 198 CYS A C 1
ATOM 1484 O O . CYS A 1 198 ? 8.900 5.579 -11.118 1.00 98.88 198 CYS A O 1
ATOM 1486 N N . VAL A 1 199 ? 8.355 3.403 -11.060 1.00 98.94 199 VAL A N 1
ATOM 1487 C CA . VAL A 1 199 ? 6.901 3.593 -11.189 1.00 98.94 199 VAL A CA 1
ATOM 1488 C C . VAL A 1 199 ? 6.225 3.165 -9.892 1.00 98.94 199 VAL A C 1
ATOM 1490 O O . VAL A 1 199 ? 6.553 2.112 -9.345 1.00 98.94 199 VAL A O 1
ATOM 1493 N N . GLY A 1 200 ? 5.331 4.009 -9.382 1.00 98.81 200 GLY A N 1
ATOM 1494 C CA . GLY A 1 200 ? 4.589 3.775 -8.147 1.00 98.81 200 GLY A CA 1
ATOM 1495 C C . GLY A 1 200 ? 3.126 3.445 -8.430 1.00 98.81 200 GLY A C 1
ATOM 1496 O O . GLY A 1 200 ? 2.534 4.100 -9.285 1.00 98.81 200 GLY A O 1
ATOM 1497 N N . TYR A 1 201 ? 2.553 2.494 -7.694 1.00 98.88 201 TYR A N 1
ATOM 1498 C CA . TYR A 1 201 ? 1.154 2.058 -7.815 1.00 98.88 201 TYR A CA 1
ATOM 1499 C C . TYR A 1 201 ? 0.421 2.241 -6.484 1.00 98.88 201 TYR A C 1
ATOM 1501 O O . TYR A 1 201 ? 0.972 1.878 -5.440 1.00 98.88 201 TYR A O 1
ATOM 1509 N N . GLU A 1 202 ? -0.776 2.828 -6.520 1.00 97.69 202 GLU A N 1
ATOM 1510 C CA . GLU A 1 202 ? -1.528 3.236 -5.323 1.00 97.69 202 GLU A CA 1
ATOM 1511 C C . GLU A 1 202 ? -3.027 3.437 -5.608 1.00 97.69 202 GLU A C 1
ATOM 1513 O O . GLU A 1 202 ? -3.388 3.760 -6.739 1.00 97.69 202 GLU A O 1
ATOM 1518 N N . ASP A 1 203 ? -3.886 3.271 -4.600 1.00 95.12 203 ASP A N 1
ATOM 1519 C CA . ASP A 1 203 ? -5.350 3.416 -4.675 1.00 95.12 203 ASP A CA 1
ATOM 1520 C C . ASP A 1 203 ? -5.918 4.674 -3.976 1.00 95.12 203 ASP A C 1
ATOM 1522 O O . ASP A 1 203 ? -7.022 5.140 -4.259 1.00 95.12 203 ASP A O 1
ATOM 1526 N N . ALA A 1 204 ? -5.160 5.260 -3.058 1.00 91.25 204 ALA A N 1
ATOM 1527 C CA . ALA A 1 204 ? -5.499 6.377 -2.197 1.00 91.25 204 ALA A CA 1
ATOM 1528 C C . ALA A 1 204 ? -4.755 7.680 -2.556 1.00 91.25 204 ALA A C 1
ATOM 1530 O O . ALA A 1 204 ? -3.555 7.756 -2.838 1.00 91.25 204 ALA A O 1
ATOM 1531 N N . ALA A 1 205 ? -5.463 8.803 -2.415 1.00 92.19 205 ALA A N 1
ATOM 1532 C CA . ALA A 1 205 ? -4.938 10.126 -2.760 1.00 92.19 205 ALA A CA 1
ATOM 1533 C C . ALA A 1 205 ? -3.633 10.502 -2.022 1.00 92.19 205 ALA A C 1
ATOM 1535 O O . ALA A 1 205 ? -2.735 11.099 -2.622 1.00 92.19 205 ALA A O 1
ATOM 1536 N N . LEU A 1 206 ? -3.504 10.151 -0.733 1.00 91.75 206 LEU A N 1
ATOM 1537 C CA . LEU A 1 206 ? -2.299 10.456 0.050 1.00 91.75 206 LEU A CA 1
ATOM 1538 C C . LEU A 1 206 ? -1.084 9.651 -0.421 1.00 91.75 206 LEU A C 1
ATOM 1540 O O . LEU A 1 206 ? 0.027 10.181 -0.437 1.00 91.75 206 LEU A O 1
ATOM 1544 N N . GLY A 1 207 ? -1.266 8.394 -0.822 1.00 95.00 207 GLY A N 1
ATOM 1545 C CA . GLY A 1 207 ? -0.169 7.594 -1.350 1.00 95.00 207 GLY A CA 1
ATOM 1546 C C . GLY A 1 207 ? 0.220 8.001 -2.760 1.00 95.00 207 GLY A C 1
ATOM 1547 O O . GLY A 1 207 ? 1.408 8.177 -3.031 1.00 95.00 207 GLY A O 1
ATOM 1548 N N . MET A 1 208 ? -0.759 8.313 -3.609 1.00 97.69 208 MET A N 1
ATOM 1549 C CA . MET A 1 208 ? -0.509 8.959 -4.898 1.00 97.69 208 MET A CA 1
ATOM 1550 C C . MET A 1 208 ? 0.296 10.257 -4.748 1.00 97.69 208 MET A C 1
ATOM 1552 O O . MET A 1 208 ? 1.204 10.532 -5.537 1.00 97.69 208 MET A O 1
ATOM 1556 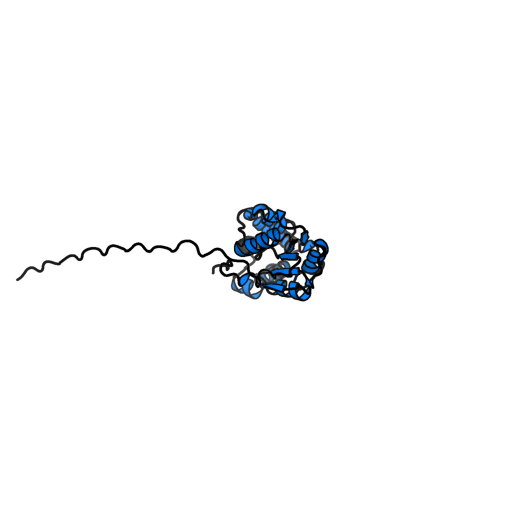N N . GLN A 1 209 ? 0.005 11.061 -3.721 1.00 97.81 209 GLN A N 1
ATOM 1557 C CA . GLN A 1 209 ? 0.792 12.250 -3.403 1.00 97.81 209 GLN A CA 1
ATOM 1558 C C . GLN A 1 209 ? 2.211 11.897 -2.933 1.00 97.81 209 GLN A C 1
ATOM 1560 O O . GLN A 1 209 ? 3.161 12.545 -3.369 1.00 97.81 209 GLN A O 1
ATOM 1565 N N . ALA A 1 210 ? 2.382 10.861 -2.110 1.00 98.19 210 ALA A N 1
ATOM 1566 C CA . ALA A 1 210 ? 3.698 10.398 -1.668 1.00 98.19 210 ALA A CA 1
ATOM 1567 C C . ALA A 1 210 ? 4.588 9.929 -2.834 1.00 98.19 210 ALA A C 1
ATOM 1569 O O . ALA A 1 210 ? 5.765 10.285 -2.868 1.00 98.19 210 ALA A O 1
ATOM 1570 N N . ILE A 1 211 ? 4.035 9.213 -3.824 1.00 98.75 211 ILE A N 1
ATOM 1571 C CA . ILE A 1 211 ? 4.768 8.805 -5.038 1.00 98.75 211 ILE A CA 1
ATOM 1572 C C . ILE A 1 211 ? 5.242 10.034 -5.820 1.00 98.75 211 ILE A C 1
ATOM 1574 O O . ILE A 1 211 ? 6.410 10.128 -6.204 1.00 98.75 211 ILE A O 1
ATOM 1578 N N . ARG A 1 212 ? 4.351 11.014 -6.027 1.00 98.75 212 ARG A N 1
ATOM 1579 C CA . ARG A 1 212 ? 4.699 12.268 -6.716 1.00 98.75 212 ARG A CA 1
ATOM 1580 C C . ARG A 1 212 ? 5.774 13.048 -5.956 1.00 98.75 212 ARG A C 1
ATOM 1582 O O . ARG A 1 212 ? 6.732 13.510 -6.568 1.00 98.75 212 ARG A O 1
ATOM 1589 N N . ASN A 1 213 ? 5.656 13.139 -4.633 1.00 98.69 213 ASN A N 1
ATOM 1590 C CA . ASN A 1 213 ? 6.642 13.790 -3.767 1.00 98.69 213 ASN A CA 1
ATOM 1591 C C . ASN A 1 213 ? 8.004 13.078 -3.787 1.00 98.69 213 ASN A C 1
ATOM 1593 O O . ASN A 1 213 ? 9.033 13.728 -3.619 1.00 98.69 213 ASN A O 1
ATOM 1597 N N . ALA A 1 214 ? 8.026 11.760 -4.010 1.00 98.69 214 ALA A N 1
ATOM 1598 C CA . ALA A 1 214 ? 9.256 10.989 -4.160 1.00 98.69 214 ALA A CA 1
ATOM 1599 C C . ALA A 1 214 ? 9.959 11.238 -5.508 1.00 98.69 214 ALA A C 1
ATOM 1601 O O . ALA A 1 214 ? 11.100 10.816 -5.682 1.00 98.69 214 ALA A O 1
ATOM 1602 N N . GLY A 1 215 ? 9.309 11.925 -6.456 1.00 98.75 215 GLY A N 1
ATOM 1603 C CA . GLY A 1 215 ? 9.872 12.218 -7.773 1.00 98.75 215 GLY A CA 1
ATOM 1604 C C . GLY A 1 215 ? 9.930 10.995 -8.683 1.00 98.75 215 GLY A C 1
ATOM 1605 O O . GLY A 1 215 ? 10.870 10.860 -9.464 1.00 98.75 215 GLY A O 1
ATOM 1606 N N . TYR A 1 216 ? 8.964 10.086 -8.543 1.00 98.81 216 TYR A N 1
ATOM 1607 C CA . TYR A 1 216 ? 8.875 8.890 -9.375 1.00 98.81 216 TYR A CA 1
ATOM 1608 C C . TYR A 1 216 ? 8.549 9.215 -10.834 1.00 98.81 216 TYR A C 1
ATOM 1610 O O . TYR A 1 216 ? 7.907 10.227 -11.118 1.00 98.81 216 TYR A O 1
ATOM 1618 N N . LEU A 1 217 ? 8.963 8.336 -11.754 1.00 98.50 217 LEU A N 1
ATOM 1619 C CA . LEU A 1 217 ? 8.682 8.453 -13.189 1.00 98.50 217 LEU A CA 1
ATOM 1620 C C . LEU A 1 217 ? 7.178 8.589 -13.453 1.00 98.50 217 LEU A C 1
ATOM 1622 O O . LEU A 1 217 ? 6.755 9.404 -14.271 1.00 98.50 217 LEU A O 1
ATOM 1626 N N . ALA A 1 218 ? 6.385 7.778 -12.755 1.00 98.56 218 ALA A N 1
ATOM 1627 C CA . ALA A 1 218 ? 4.935 7.801 -12.819 1.00 98.56 218 ALA A CA 1
ATOM 1628 C C . ALA A 1 218 ? 4.324 7.397 -11.472 1.00 98.56 218 ALA A C 1
ATOM 1630 O O . ALA A 1 218 ? 4.872 6.566 -10.744 1.00 98.56 218 ALA A O 1
ATOM 1631 N N . ALA A 1 219 ? 3.170 7.994 -11.175 1.00 98.56 219 ALA A N 1
ATOM 1632 C CA . ALA A 1 219 ? 2.266 7.580 -10.111 1.00 98.56 219 ALA A CA 1
ATOM 1633 C C . ALA A 1 219 ? 0.987 7.068 -10.774 1.00 98.56 219 ALA A C 1
ATOM 1635 O O . ALA A 1 219 ? 0.278 7.855 -11.409 1.00 98.56 219 ALA A O 1
ATOM 1636 N N . VAL A 1 220 ? 0.745 5.768 -10.659 1.00 98.56 220 VAL A N 1
ATOM 1637 C CA . VAL A 1 220 ? -0.360 5.044 -11.284 1.00 98.56 220 VAL A CA 1
ATOM 1638 C C . VAL A 1 220 ? -1.448 4.821 -10.243 1.00 98.56 220 VAL A C 1
ATOM 1640 O O . VAL A 1 220 ? -1.205 4.193 -9.215 1.00 98.56 220 VAL A O 1
ATOM 1643 N N . ASP A 1 221 ? -2.633 5.349 -10.534 1.00 97.81 221 ASP A N 1
ATOM 1644 C CA . ASP A 1 221 ? -3.833 5.140 -9.731 1.00 97.81 221 ASP A CA 1
ATOM 1645 C C . ASP A 1 221 ? -4.483 3.820 -10.158 1.00 97.81 221 ASP A C 1
ATOM 1647 O O . ASP A 1 221 ? -5.034 3.724 -11.258 1.00 97.81 221 ASP A O 1
ATOM 1651 N N . VAL A 1 222 ? -4.383 2.791 -9.316 1.00 97.25 222 VAL A N 1
ATOM 1652 C CA . VAL A 1 222 ? -4.904 1.458 -9.654 1.00 97.25 222 VAL A CA 1
ATOM 1653 C C . VAL A 1 222 ? -6.430 1.405 -9.628 1.00 97.25 222 VAL A C 1
ATOM 1655 O O . VAL A 1 222 ? -7.003 0.525 -10.262 1.00 97.25 222 VAL A O 1
ATOM 1658 N N . THR A 1 223 ? -7.105 2.384 -9.013 1.00 95.19 223 THR A N 1
ATOM 1659 C CA . THR A 1 223 ? -8.578 2.464 -9.024 1.00 95.19 223 THR A CA 1
ATOM 1660 C C . THR A 1 223 ? -9.152 2.741 -10.412 1.00 95.19 223 THR A C 1
ATOM 1662 O O . THR A 1 223 ? -10.353 2.596 -10.627 1.00 95.19 223 THR A O 1
ATOM 1665 N N . GLN A 1 224 ? -8.299 3.148 -11.357 1.00 95.75 224 GLN A N 1
ATOM 1666 C CA . GLN A 1 224 ? -8.656 3.375 -12.756 1.00 95.75 224 GLN A CA 1
ATOM 1667 C C . GLN A 1 224 ? -8.565 2.098 -13.606 1.00 95.75 224 GLN A C 1
ATOM 1669 O O . GLN A 1 224 ? -8.827 2.151 -14.811 1.00 95.75 224 GLN A O 1
ATOM 1674 N N . LEU A 1 225 ? -8.165 0.966 -13.016 1.00 94.38 225 LEU A N 1
ATOM 1675 C CA . LEU A 1 225 ? -8.134 -0.313 -13.715 1.00 94.38 225 LEU A CA 1
ATOM 1676 C C . LEU A 1 225 ? -9.567 -0.800 -14.025 1.00 94.38 225 LEU A C 1
ATOM 1678 O O . LEU A 1 225 ? -10.467 -0.617 -13.201 1.00 94.38 225 LEU A O 1
ATOM 1682 N N . PRO A 1 226 ? -9.811 -1.404 -15.205 1.00 91.44 226 PRO A N 1
ATOM 1683 C CA . PRO A 1 226 ? -11.161 -1.735 -15.671 1.00 91.44 226 PRO A CA 1
ATOM 1684 C C . PRO A 1 226 ? -11.995 -2.622 -14.739 1.00 91.44 226 PRO A C 1
ATOM 1686 O O . PRO A 1 226 ? -13.216 -2.466 -14.686 1.00 91.44 226 PRO A O 1
ATOM 1689 N N . ALA A 1 227 ? -11.359 -3.567 -14.050 1.00 91.62 227 ALA A N 1
ATOM 1690 C CA . ALA A 1 227 ? -11.988 -4.521 -13.145 1.00 91.62 227 ALA A CA 1
ATOM 1691 C C . ALA A 1 227 ? -11.560 -4.302 -11.685 1.00 91.62 227 ALA A C 1
ATOM 1693 O O . ALA A 1 227 ? -11.669 -5.220 -10.869 1.00 91.62 227 ALA A O 1
ATOM 1694 N N . TYR A 1 228 ? -11.098 -3.095 -11.343 1.00 93.25 228 TYR A N 1
ATOM 1695 C CA . TYR A 1 228 ? -10.723 -2.766 -9.975 1.00 93.25 228 TYR A CA 1
ATOM 1696 C C . TYR A 1 228 ? -11.907 -2.975 -9.007 1.00 93.25 228 TYR A C 1
ATOM 1698 O O . TYR A 1 228 ? -13.020 -2.505 -9.277 1.00 93.25 228 TYR A O 1
ATOM 1706 N N . PRO A 1 229 ? -11.708 -3.668 -7.869 1.00 88.69 229 PRO A N 1
ATOM 1707 C CA . PRO A 1 229 ? -12.776 -3.900 -6.912 1.00 88.69 229 PRO A CA 1
ATOM 1708 C C . PRO A 1 229 ? -13.155 -2.594 -6.210 1.00 88.69 229 PRO A C 1
ATOM 1710 O O . PRO A 1 229 ? -12.349 -1.941 -5.551 1.00 88.69 229 PRO A O 1
ATOM 1713 N N . HIS A 1 230 ? -14.424 -2.215 -6.312 1.00 79.38 230 HIS A N 1
ATOM 1714 C CA . HIS A 1 230 ? -14.978 -1.133 -5.509 1.00 79.38 230 HIS A CA 1
ATOM 1715 C C . HIS A 1 230 ? -15.728 -1.716 -4.315 1.00 79.38 230 HIS A C 1
ATOM 1717 O O . HIS A 1 230 ? -16.457 -2.705 -4.452 1.00 79.38 230 HIS A O 1
ATOM 1723 N N . LEU A 1 231 ? -15.573 -1.082 -3.148 1.00 68.88 231 LEU A N 1
ATOM 1724 C CA . LEU A 1 231 ? -16.398 -1.389 -1.983 1.00 68.88 231 LEU A CA 1
ATOM 1725 C C . LEU A 1 231 ? -17.869 -1.301 -2.402 1.00 68.88 231 LEU A C 1
ATOM 1727 O O . LEU A 1 231 ? -18.319 -0.268 -2.894 1.00 68.88 231 LEU A O 1
ATOM 1731 N N . LYS A 1 232 ? -18.592 -2.411 -2.255 1.00 52.91 232 LYS A N 1
ATOM 1732 C CA . LYS A 1 232 ? -20.028 -2.468 -2.535 1.00 52.91 232 LYS A CA 1
ATOM 1733 C C . LYS A 1 232 ? -20.764 -1.746 -1.403 1.00 52.91 232 LYS A C 1
ATOM 1735 O O . LYS A 1 232 ? -20.390 -1.922 -0.242 1.00 52.91 232 LYS A O 1
ATOM 1740 N N . ASP A 1 233 ? -21.759 -0.937 -1.766 1.00 41.88 233 ASP A N 1
ATOM 1741 C CA . ASP A 1 233 ? -22.629 -0.205 -0.830 1.00 41.88 233 ASP A CA 1
ATOM 1742 C C . ASP A 1 233 ? -23.337 -1.126 0.182 1.00 41.88 233 ASP A C 1
ATOM 1744 O O . ASP A 1 233 ? -23.759 -2.243 -0.212 1.00 41.88 233 ASP A O 1
#

InterPro domains:
  IPR006439 HAD hydrolase, subfamily IA [TIGR01509] (159-215)
  IPR023198 Phosphoglycolate phosphatase-like, domain 2 [G3DSA:1.10.150.240] (50-123)
  IPR023214 HAD superfamily [G3DSA:3.40.50.1000] (38-218)
  IPR036412 HAD-like superfamily [SSF56784] (37-219)
  IPR041492 Haloacid dehalogenase-like hydrolase [PF13419] (41-216)
  IPR051806 HAD-like Sugar Phosphate Phosphatase [PTHR43481] (5-232)

Mean predicted aligned error: 7.86 Å

Foldseek 3Di:
DDDDDDDDDDDDDDDDPPDDPDDDDQDDDCVNPNPLAQEEEEAFDLWFKVCVVLLVVLLVVLCVVQQFDDDPVLCVVCPPPDPLVSCVVRCVVRVHDDDPVNSVVSVVSSVVSLLVCLLVIDTQVNSVVVLVVCVVVVHAYEYQYQADPVNRVSNCVSHVNVVSHQYYFYNVNFPDDFVALGSVLVRCVSSVHQQCSYEYEDQDPRVLNSSVNSNHVYYHHCCPPPPRDDDDD